Protein AF-A0AAE9KAU3-F1 (afdb_monomer_lite)

Organism: NCBI:txid28182

Structure (mmCIF, N/CA/C/O backbone):
data_AF-A0AAE9KAU3-F1
#
_entry.id   AF-A0AAE9KAU3-F1
#
loop_
_atom_site.group_PDB
_atom_site.id
_atom_site.type_symbol
_atom_site.label_atom_id
_atom_site.label_alt_id
_atom_site.label_comp_id
_atom_site.label_asym_id
_atom_site.label_entity_id
_atom_site.label_seq_id
_atom_site.pdbx_PDB_ins_code
_atom_site.Cartn_x
_atom_site.Cartn_y
_atom_site.Cartn_z
_atom_site.occupancy
_atom_site.B_iso_or_equiv
_atom_site.auth_seq_id
_atom_site.auth_comp_id
_atom_site.auth_asym_id
_atom_site.auth_atom_id
_atom_site.pdbx_PDB_model_num
ATOM 1 N N . MET A 1 1 ? 14.847 -17.642 -42.459 1.00 51.56 1 MET A N 1
ATOM 2 C CA . MET A 1 1 ? 14.076 -17.544 -41.200 1.00 51.56 1 MET A CA 1
ATOM 3 C C . MET A 1 1 ? 13.711 -16.077 -41.004 1.00 51.56 1 MET A C 1
ATOM 5 O O . MET A 1 1 ? 14.603 -15.247 -40.919 1.00 51.56 1 MET A O 1
ATOM 9 N N . ASN A 1 2 ? 12.429 -15.734 -41.145 1.00 70.12 2 ASN A N 1
ATOM 10 C CA . ASN A 1 2 ? 11.974 -14.367 -41.435 1.00 70.12 2 ASN A CA 1
ATOM 11 C C . ASN A 1 2 ? 12.164 -13.398 -40.255 1.00 70.12 2 ASN A C 1
ATOM 13 O O . ASN A 1 2 ? 11.788 -13.727 -39.136 1.00 70.12 2 ASN A O 1
ATOM 17 N N . PHE A 1 3 ? 12.618 -12.167 -40.526 1.00 74.50 3 PHE A N 1
ATOM 18 C CA . PHE A 1 3 ? 12.658 -11.041 -39.571 1.00 74.50 3 PHE A CA 1
ATOM 19 C C . PHE A 1 3 ? 11.336 -10.865 -38.797 1.00 74.50 3 PHE A C 1
ATOM 21 O O . PHE A 1 3 ? 11.335 -10.557 -37.610 1.00 74.50 3 PHE A O 1
ATOM 28 N N . LYS A 1 4 ? 10.205 -11.175 -39.444 1.00 72.62 4 LYS A N 1
ATOM 29 C CA . LYS A 1 4 ? 8.869 -11.194 -38.833 1.00 72.62 4 LYS A CA 1
ATOM 30 C C . LYS A 1 4 ? 8.752 -12.160 -37.644 1.00 72.62 4 LYS A C 1
ATOM 32 O O . LYS A 1 4 ? 8.083 -11.820 -36.680 1.00 72.62 4 LYS A O 1
ATOM 37 N N . ILE A 1 5 ? 9.410 -13.323 -37.684 1.00 75.06 5 ILE A N 1
ATOM 38 C CA . ILE A 1 5 ? 9.424 -14.297 -36.577 1.00 75.06 5 ILE A CA 1
ATOM 39 C C . ILE A 1 5 ? 10.253 -13.754 -35.407 1.00 75.06 5 ILE A C 1
ATOM 41 O O . ILE A 1 5 ? 9.804 -13.832 -34.270 1.00 75.06 5 ILE A O 1
ATOM 45 N N . TYR A 1 6 ? 11.408 -13.132 -35.671 1.00 70.69 6 TYR A N 1
ATOM 46 C CA . TYR A 1 6 ? 12.208 -12.481 -34.624 1.00 70.69 6 TYR A CA 1
ATOM 47 C C . TYR A 1 6 ? 11.468 -11.313 -33.967 1.00 70.69 6 TYR A C 1
ATOM 49 O O . TYR A 1 6 ? 11.497 -11.186 -32.746 1.00 70.69 6 TYR A O 1
ATOM 57 N N . LEU A 1 7 ? 10.755 -10.504 -34.759 1.00 66.12 7 LEU A N 1
ATOM 58 C CA . LEU A 1 7 ? 9.902 -9.428 -34.256 1.00 66.12 7 LEU A CA 1
ATOM 59 C C . LEU A 1 7 ? 8.759 -9.983 -33.391 1.00 66.12 7 LEU A C 1
ATOM 61 O O . LEU A 1 7 ? 8.504 -9.460 -32.312 1.00 66.12 7 LEU A O 1
ATOM 65 N N . LEU A 1 8 ? 8.112 -11.070 -33.826 1.00 61.75 8 LEU A N 1
ATOM 66 C CA . LEU A 1 8 ? 7.049 -11.733 -33.067 1.00 61.75 8 LEU A CA 1
ATOM 67 C C . LEU A 1 8 ? 7.574 -12.277 -31.729 1.00 61.75 8 LEU A C 1
ATOM 69 O O . LEU A 1 8 ? 6.968 -12.037 -30.691 1.00 61.75 8 LEU A O 1
ATOM 73 N N . ILE A 1 9 ? 8.733 -12.942 -31.733 1.00 65.50 9 ILE A N 1
ATOM 74 C CA . ILE A 1 9 ? 9.388 -13.475 -30.529 1.00 65.50 9 ILE A CA 1
ATOM 75 C C . ILE A 1 9 ? 9.771 -12.339 -29.560 1.00 65.50 9 ILE A C 1
ATOM 77 O O . ILE A 1 9 ? 9.504 -12.439 -28.364 1.00 65.50 9 ILE A O 1
ATOM 81 N N . LEU A 1 10 ? 10.317 -11.223 -30.061 1.00 60.69 10 LEU A N 1
ATOM 82 C CA . LEU A 1 10 ? 10.600 -10.016 -29.266 1.00 60.69 10 LEU A CA 1
ATOM 83 C C . LEU A 1 10 ? 9.338 -9.408 -28.635 1.00 60.69 10 LEU A C 1
ATOM 85 O O . LEU A 1 10 ? 9.385 -8.917 -27.506 1.00 60.69 10 LEU A O 1
ATOM 89 N N . LEU A 1 11 ? 8.206 -9.444 -29.343 1.00 57.69 11 LEU A N 1
ATOM 90 C CA . LEU A 1 11 ? 6.919 -8.996 -28.812 1.00 57.69 11 LEU A CA 1
ATOM 91 C C . LEU A 1 11 ? 6.385 -9.959 -27.738 1.00 57.69 11 LEU A C 1
ATOM 93 O O . LEU A 1 11 ? 5.877 -9.494 -26.721 1.00 57.69 11 LEU A O 1
ATOM 97 N N . PHE A 1 12 ? 6.568 -11.274 -27.901 1.00 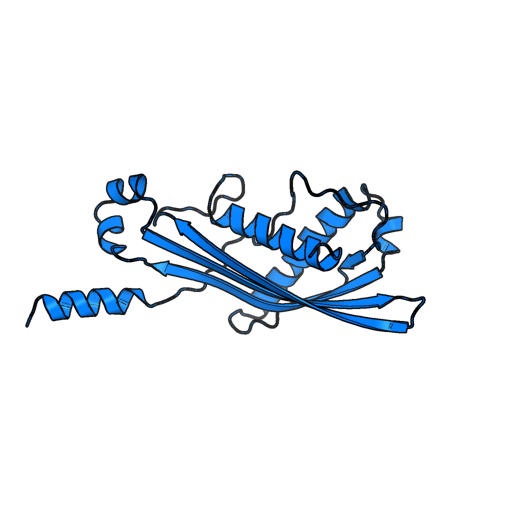56.34 12 PHE A N 1
ATOM 98 C CA . PHE A 1 12 ? 6.144 -12.288 -26.925 1.00 56.34 12 PHE A CA 1
ATOM 99 C C . PHE A 1 12 ? 6.912 -12.219 -25.591 1.00 56.34 12 PHE A C 1
ATOM 101 O O . PHE A 1 12 ? 6.310 -12.393 -24.532 1.00 56.34 12 PHE A O 1
ATOM 108 N N . PHE A 1 13 ? 8.210 -11.896 -25.595 1.00 55.38 13 PHE A N 1
ATOM 109 C CA . PHE A 1 13 ? 8.991 -11.766 -24.353 1.00 55.38 13 PHE A CA 1
ATOM 110 C C . PHE A 1 13 ? 8.667 -10.511 -23.514 1.00 55.38 13 PHE A C 1
ATOM 112 O O . PHE A 1 13 ? 9.129 -10.405 -22.376 1.00 55.38 13 PHE A O 1
ATOM 119 N N . ASN A 1 14 ? 7.850 -9.572 -24.013 1.00 52.75 14 ASN A N 1
ATOM 120 C CA . ASN A 1 14 ? 7.405 -8.406 -23.235 1.00 52.75 14 ASN A CA 1
ATOM 121 C C . ASN A 1 14 ? 6.250 -8.707 -22.258 1.00 52.75 14 ASN A C 1
ATOM 123 O O . ASN A 1 14 ? 5.920 -7.852 -21.440 1.00 52.75 14 ASN A O 1
ATOM 127 N N . PHE A 1 15 ? 5.650 -9.904 -22.295 1.00 53.56 15 PHE A N 1
ATOM 128 C CA . PHE A 1 15 ? 4.470 -10.228 -21.478 1.00 53.56 15 PHE A CA 1
ATOM 129 C C . PHE A 1 15 ? 4.770 -10.714 -20.050 1.00 53.56 15 PHE A C 1
ATOM 131 O O . PHE A 1 15 ? 3.837 -10.917 -19.270 1.00 53.56 15 PHE A O 1
ATOM 138 N N . CYS A 1 16 ? 6.039 -10.860 -19.653 1.00 55.69 16 CYS A N 1
ATOM 139 C CA . CYS A 1 16 ? 6.375 -11.205 -18.270 1.00 55.69 16 CYS A CA 1
ATOM 140 C C . CYS A 1 16 ? 6.153 -10.002 -17.342 1.00 55.69 16 CYS A C 1
ATOM 142 O O . CYS A 1 16 ? 6.984 -9.100 -17.248 1.00 55.69 16 CYS A O 1
ATOM 144 N N . SER A 1 17 ? 5.015 -10.017 -16.651 1.00 59.56 17 SER A N 1
ATOM 145 C CA . SER A 1 17 ? 4.709 -9.121 -15.537 1.00 59.56 17 SER A CA 1
ATOM 146 C C . SER A 1 17 ? 5.560 -9.510 -14.330 1.00 59.56 17 SER A C 1
ATOM 148 O O . SER A 1 17 ? 5.516 -10.663 -13.901 1.00 59.56 17 SER A O 1
ATOM 150 N N . ARG A 1 18 ? 6.339 -8.573 -13.782 1.00 66.25 18 ARG A N 1
ATOM 151 C CA . ARG A 1 18 ? 7.097 -8.806 -12.545 1.00 66.25 18 ARG A CA 1
ATOM 152 C C . ARG A 1 18 ? 6.375 -8.147 -11.377 1.00 66.25 18 ARG A C 1
ATOM 154 O O . ARG A 1 18 ? 6.101 -6.950 -11.432 1.00 66.25 18 ARG A O 1
ATOM 161 N N . TYR A 1 19 ? 6.127 -8.916 -10.320 1.00 66.12 19 TYR A N 1
ATOM 162 C CA . TYR A 1 19 ? 5.702 -8.370 -9.036 1.00 66.12 19 TYR A CA 1
ATOM 163 C C . TYR A 1 19 ? 6.930 -7.851 -8.298 1.00 66.12 19 TYR A C 1
ATOM 165 O O . TYR A 1 19 ? 7.843 -8.621 -7.993 1.00 66.12 19 TYR A O 1
ATOM 173 N N . THR A 1 20 ? 6.989 -6.543 -8.059 1.00 68.56 20 THR A N 1
ATOM 174 C CA . THR A 1 20 ? 8.126 -5.939 -7.351 1.00 68.56 20 THR A CA 1
ATOM 175 C C . THR A 1 20 ? 7.630 -4.944 -6.318 1.00 68.56 20 THR A C 1
ATOM 177 O O . THR A 1 20 ? 7.528 -3.757 -6.599 1.00 68.56 20 THR A O 1
ATOM 180 N N . ILE A 1 21 ? 7.360 -5.391 -5.093 1.00 70.19 21 ILE A N 1
ATOM 181 C CA . ILE A 1 21 ? 7.139 -4.437 -4.005 1.00 70.19 21 ILE A CA 1
ATOM 182 C C . ILE A 1 21 ? 8.465 -3.729 -3.715 1.00 70.19 21 ILE A C 1
ATOM 184 O O . ILE A 1 21 ? 9.446 -4.355 -3.315 1.00 70.19 21 ILE A O 1
ATOM 188 N N . LYS A 1 22 ? 8.492 -2.412 -3.925 1.00 70.06 22 LYS A N 1
ATOM 189 C CA . LYS A 1 22 ? 9.609 -1.540 -3.550 1.00 70.06 22 LYS A CA 1
ATOM 190 C C . LYS A 1 22 ? 9.182 -0.731 -2.326 1.00 70.06 22 LYS A C 1
ATOM 192 O O . LYS A 1 22 ? 8.166 -0.049 -2.377 1.00 70.06 22 LYS A O 1
ATOM 197 N N . GLY A 1 23 ? 9.943 -0.813 -1.236 1.00 68.44 23 GLY A N 1
ATOM 198 C CA . GLY A 1 23 ? 9.685 -0.022 -0.027 1.00 68.44 23 GLY A CA 1
ATOM 199 C C . GLY A 1 23 ? 10.083 1.456 -0.195 1.00 68.44 23 GLY A C 1
ATOM 200 O O . GLY A 1 23 ? 10.939 1.749 -1.033 1.00 68.44 23 GLY A O 1
ATOM 201 N N . PRO A 1 24 ? 9.522 2.399 0.586 1.00 75.25 24 PRO A N 1
ATOM 202 C CA . PRO A 1 24 ? 8.347 2.250 1.448 1.00 75.25 24 PRO A CA 1
ATOM 203 C C . PRO A 1 24 ? 7.087 1.941 0.626 1.00 75.25 24 PRO A C 1
ATOM 205 O O . PRO A 1 24 ? 7.045 2.219 -0.573 1.00 75.25 24 PRO A O 1
ATOM 208 N N . ILE A 1 25 ? 6.085 1.340 1.272 1.00 83.62 25 ILE A N 1
ATOM 209 C CA . ILE A 1 25 ? 4.862 0.830 0.622 1.00 83.62 25 ILE A CA 1
ATOM 210 C C . ILE A 1 25 ? 3.671 1.767 0.843 1.00 83.62 25 ILE A C 1
ATOM 212 O O . ILE A 1 25 ? 2.829 1.937 -0.035 1.00 83.62 25 ILE A O 1
ATOM 216 N N . PHE A 1 26 ? 3.632 2.409 2.005 1.00 88.50 26 PHE A N 1
ATOM 217 C CA . PHE A 1 26 ? 2.615 3.379 2.382 1.00 88.50 26 PHE A CA 1
ATOM 218 C C . PHE A 1 26 ? 3.282 4.701 2.733 1.00 88.50 26 PHE A C 1
ATOM 220 O O . PHE A 1 26 ? 4.488 4.760 2.991 1.00 88.50 26 PHE A O 1
ATOM 227 N N . GLU A 1 27 ? 2.497 5.766 2.693 1.00 87.75 27 GLU A N 1
ATOM 228 C CA . GLU A 1 27 ? 2.943 7.088 3.103 1.00 87.75 27 GLU A CA 1
ATOM 229 C C . GLU A 1 27 ? 2.565 7.320 4.571 1.00 87.75 27 GLU A C 1
ATOM 231 O O . GLU A 1 27 ? 1.478 6.942 4.998 1.00 87.75 27 GLU A O 1
ATOM 236 N N . ASN A 1 28 ? 3.454 7.940 5.349 1.00 80.81 28 ASN A N 1
ATOM 237 C CA . ASN A 1 28 ? 3.178 8.279 6.756 1.00 80.81 28 ASN A CA 1
ATOM 238 C C . ASN A 1 28 ? 2.626 9.707 6.911 1.00 80.81 28 ASN A C 1
ATOM 240 O O . ASN A 1 28 ? 2.113 10.090 7.966 1.00 80.81 28 ASN A O 1
ATOM 244 N N . GLU A 1 29 ? 2.756 10.522 5.864 1.00 79.25 29 GLU A N 1
ATOM 245 C CA . GLU A 1 29 ? 2.383 11.931 5.862 1.00 79.25 29 GLU A CA 1
ATOM 246 C C . GLU A 1 29 ? 1.597 12.258 4.599 1.00 79.25 29 GLU A C 1
ATOM 248 O O . GLU A 1 29 ? 2.124 12.258 3.487 1.00 79.25 29 GLU A O 1
ATOM 253 N N . ILE A 1 30 ? 0.311 12.550 4.768 1.00 75.88 30 ILE A N 1
ATOM 254 C CA . ILE A 1 30 ? -0.536 13.002 3.674 1.00 75.88 30 ILE A CA 1
ATOM 255 C C . ILE A 1 30 ? -0.873 14.457 3.940 1.00 75.88 30 ILE A C 1
ATOM 257 O O . ILE A 1 30 ? -1.746 14.768 4.747 1.00 75.88 30 ILE A O 1
ATOM 261 N N . ILE A 1 31 ? -0.170 15.341 3.234 1.00 63.44 31 ILE A N 1
ATOM 262 C CA . ILE A 1 31 ? -0.510 16.760 3.170 1.00 63.44 31 ILE A CA 1
ATOM 263 C C . ILE A 1 31 ? -1.954 16.828 2.630 1.00 63.44 31 ILE A C 1
ATOM 265 O O . ILE A 1 31 ? -2.247 16.251 1.578 1.00 63.44 31 ILE A O 1
ATOM 269 N N . ASP A 1 32 ? -2.854 17.439 3.405 1.00 61.16 32 ASP A N 1
ATOM 270 C CA . ASP A 1 32 ? -4.287 17.654 3.124 1.00 61.16 32 ASP A CA 1
ATOM 271 C C . ASP A 1 32 ? -5.283 16.521 3.447 1.00 61.16 32 ASP A C 1
ATOM 273 O O . ASP A 1 32 ? -6.363 16.462 2.850 1.00 61.16 32 ASP A O 1
ATOM 277 N N . TYR A 1 33 ? -4.999 15.629 4.402 1.00 66.31 33 TYR A N 1
ATOM 278 C CA . TYR A 1 33 ? -6.052 14.753 4.940 1.00 66.31 33 TYR A CA 1
ATOM 279 C C . TYR A 1 33 ? -6.756 15.399 6.144 1.00 66.31 33 TYR A C 1
ATOM 281 O O . TYR A 1 33 ? -6.220 15.413 7.248 1.00 66.31 33 TYR A O 1
ATOM 289 N N . ASN A 1 34 ? -7.958 15.952 5.939 1.00 67.62 34 ASN A N 1
ATOM 290 C CA . ASN A 1 34 ? -8.756 16.542 7.017 1.00 67.62 34 ASN A CA 1
ATOM 291 C C . ASN A 1 34 ? -9.769 15.524 7.553 1.00 67.62 34 ASN A C 1
ATOM 293 O O . ASN A 1 34 ? -10.733 15.178 6.866 1.00 67.62 34 ASN A O 1
ATOM 297 N N . CYS A 1 35 ? -9.570 15.055 8.782 1.00 71.75 35 CYS A N 1
ATOM 298 C CA . CYS A 1 35 ? -10.542 14.191 9.433 1.00 71.75 35 CYS A CA 1
ATOM 299 C C . CYS A 1 35 ? -11.712 15.035 9.938 1.00 71.75 35 CYS A C 1
ATOM 301 O O . CYS A 1 35 ? -11.562 15.884 10.812 1.00 71.75 35 CYS A O 1
ATOM 303 N N . ASN A 1 36 ? -12.898 14.795 9.388 1.00 65.69 36 ASN A N 1
ATOM 304 C CA . ASN A 1 36 ? -14.092 15.526 9.788 1.00 65.69 36 ASN A CA 1
ATOM 305 C C . ASN A 1 36 ? -14.457 15.182 11.251 1.00 65.69 36 ASN A C 1
ATOM 307 O O . ASN A 1 36 ? -14.683 14.011 11.561 1.00 65.69 36 ASN A O 1
ATOM 311 N N . GLU A 1 37 ? -14.533 16.181 12.143 1.00 57.28 37 GLU A N 1
ATOM 312 C CA . GLU A 1 37 ? -14.650 15.995 13.609 1.00 57.28 37 GLU A CA 1
ATOM 313 C C . GLU A 1 37 ? -15.892 15.186 14.042 1.00 57.28 37 GLU A C 1
ATOM 315 O O . GLU A 1 37 ? -15.909 14.585 15.115 1.00 57.28 37 GLU A O 1
ATOM 320 N N . ASN A 1 38 ? -16.912 15.109 13.182 1.00 54.91 38 ASN A N 1
ATOM 321 C CA . ASN A 1 38 ? -18.170 14.399 13.434 1.00 54.91 38 ASN A CA 1
ATOM 322 C C . ASN A 1 38 ? -18.161 12.910 13.038 1.00 54.91 38 ASN A C 1
ATOM 324 O O . ASN A 1 38 ? -19.201 12.249 13.120 1.00 54.91 38 ASN A O 1
ATOM 328 N N . LYS A 1 39 ? -17.035 12.363 12.567 1.00 62.88 39 LYS A N 1
ATOM 329 C CA . LYS A 1 39 ? -16.962 10.964 12.121 1.00 62.88 39 LYS A CA 1
ATOM 330 C C . LYS A 1 39 ? -16.563 10.006 13.233 1.00 62.88 39 LYS A C 1
ATOM 332 O O . LYS A 1 39 ? -15.901 10.362 14.203 1.00 62.88 39 LYS A O 1
ATOM 337 N N . LYS A 1 40 ? -17.014 8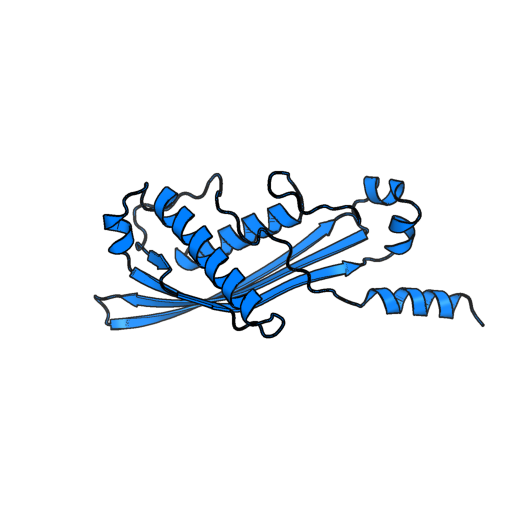.757 13.079 1.00 63.91 40 LYS A N 1
ATOM 338 C CA . LYS A 1 40 ? -16.700 7.655 13.992 1.00 63.91 40 LYS A CA 1
ATOM 339 C C . LYS A 1 40 ? -15.180 7.556 14.160 1.00 63.91 40 LYS A C 1
ATOM 341 O O . LYS A 1 40 ? -14.436 7.491 13.188 1.00 63.91 40 LYS A O 1
ATOM 346 N N . ARG A 1 41 ? -14.754 7.558 15.418 1.00 78.56 41 ARG A N 1
ATOM 347 C CA . ARG A 1 41 ? -13.362 7.445 15.848 1.00 78.56 41 ARG A CA 1
ATOM 348 C C . ARG A 1 41 ? -12.949 5.977 15.755 1.00 78.56 41 ARG A C 1
ATOM 350 O O . ARG A 1 41 ? -13.493 5.159 16.491 1.00 78.56 41 ARG A O 1
ATOM 357 N N . PHE A 1 42 ? -12.056 5.642 14.826 1.00 86.31 42 PHE A N 1
ATOM 358 C CA . PHE A 1 42 ? -11.538 4.286 14.603 1.00 86.31 42 PHE A CA 1
ATOM 359 C C . PHE A 1 42 ? -10.051 4.179 14.963 1.00 86.31 42 PHE A C 1
ATOM 361 O O . PHE A 1 42 ? -9.338 5.185 14.929 1.00 86.31 42 PHE A O 1
ATOM 368 N N . TYR A 1 43 ? -9.583 2.965 15.255 1.00 88.56 43 TYR A N 1
ATOM 369 C CA . TYR A 1 43 ? -8.159 2.621 15.289 1.00 88.56 43 TYR A CA 1
ATOM 370 C C . TYR A 1 43 ? -7.930 1.228 14.697 1.00 88.56 43 TYR A C 1
ATOM 372 O O . TYR A 1 43 ? -8.778 0.346 14.848 1.00 88.56 43 TYR A O 1
ATOM 380 N N . ILE A 1 44 ? -6.789 0.999 14.038 1.00 91.50 44 ILE A N 1
ATOM 381 C CA . ILE A 1 44 ? -6.487 -0.319 13.467 1.00 91.50 44 ILE A CA 1
ATOM 382 C C . ILE A 1 44 ? -5.877 -1.213 14.534 1.00 91.50 44 ILE A C 1
ATOM 384 O O . ILE A 1 44 ? -4.746 -0.990 14.981 1.00 91.50 44 ILE A O 1
ATOM 388 N N . ASN A 1 45 ? -6.621 -2.253 14.901 1.00 93.25 45 ASN A N 1
ATOM 389 C CA . ASN A 1 45 ? -6.169 -3.280 15.827 1.00 93.25 45 ASN A CA 1
ATOM 390 C C . ASN A 1 45 ? -5.363 -4.365 15.101 1.00 93.25 45 ASN A C 1
ATOM 392 O O . ASN A 1 45 ? -4.268 -4.727 15.530 1.00 93.25 45 ASN A O 1
ATOM 396 N N . GLU A 1 46 ? -5.876 -4.841 13.968 1.00 94.62 46 GLU A N 1
ATOM 397 C CA . GLU A 1 46 ? -5.345 -6.001 13.247 1.00 94.62 46 GLU A CA 1
ATOM 398 C C . GLU A 1 46 ? -5.289 -5.748 11.741 1.00 94.62 46 GLU A C 1
ATOM 400 O O . GLU A 1 46 ? -6.191 -5.129 11.171 1.00 94.62 46 GLU A O 1
ATOM 405 N N . VAL A 1 47 ? -4.231 -6.255 11.103 1.00 96.38 47 VAL A N 1
ATOM 406 C CA . VAL A 1 47 ? -4.062 -6.254 9.648 1.00 96.38 47 VAL A CA 1
ATOM 407 C C . VAL A 1 47 ? -3.604 -7.636 9.202 1.00 96.38 47 VAL A C 1
ATOM 409 O O . VAL A 1 47 ? -2.575 -8.127 9.665 1.00 96.38 47 VAL A O 1
ATOM 412 N N . TYR A 1 48 ? -4.333 -8.236 8.267 1.00 95.25 48 TYR A N 1
ATOM 413 C CA . TYR A 1 48 ? -3.993 -9.517 7.655 1.00 95.25 48 TYR A CA 1
ATOM 414 C C . TYR A 1 48 ? -3.807 -9.349 6.150 1.00 95.25 48 TYR A C 1
ATOM 416 O O . TYR A 1 48 ? -4.683 -8.802 5.484 1.00 95.25 48 TYR A O 1
ATOM 424 N N . ILE A 1 49 ? -2.697 -9.845 5.601 1.00 93.94 49 ILE A N 1
ATOM 425 C CA . ILE A 1 49 ? -2.476 -9.926 4.151 1.00 93.94 49 ILE A CA 1
ATOM 426 C C . ILE A 1 49 ? -2.691 -11.378 3.709 1.00 93.94 49 ILE A C 1
ATOM 428 O O . ILE A 1 49 ? -1.912 -12.258 4.067 1.00 93.94 49 ILE A O 1
ATOM 432 N N . ASN A 1 50 ? -3.724 -11.635 2.908 1.00 92.50 50 ASN A N 1
ATOM 433 C CA . ASN A 1 50 ? -4.020 -12.968 2.367 1.00 92.50 50 ASN A CA 1
ATOM 434 C C . ASN A 1 50 ? -3.326 -13.240 1.021 1.00 92.50 50 ASN A C 1
ATOM 436 O O . ASN A 1 50 ? -3.364 -14.369 0.538 1.00 92.50 50 ASN A O 1
ATOM 440 N N . GLU A 1 51 ? -2.678 -12.229 0.434 1.00 86.56 51 GLU A N 1
ATOM 441 C CA . GLU A 1 51 ? -1.998 -12.313 -0.862 1.00 86.56 51 GLU A CA 1
ATOM 442 C C . GLU A 1 51 ? -0.894 -13.383 -0.861 1.00 86.56 51 GLU A C 1
ATOM 444 O O . GLU A 1 51 ? 0.174 -13.201 -0.272 1.00 86.56 51 GLU A O 1
ATOM 449 N N . MET A 1 52 ? -1.149 -14.509 -1.530 1.00 85.62 52 MET A N 1
ATOM 450 C CA . MET A 1 52 ? -0.247 -15.665 -1.540 1.00 85.62 52 MET A CA 1
ATOM 451 C C . MET A 1 52 ? 0.989 -15.457 -2.421 1.00 85.62 52 MET A C 1
ATOM 453 O O . MET A 1 52 ? 1.933 -16.240 -2.328 1.00 85.62 52 MET A O 1
ATOM 457 N N . ALA A 1 53 ? 1.020 -14.407 -3.250 1.00 84.94 53 ALA A N 1
ATOM 458 C CA . ALA A 1 53 ? 2.206 -14.056 -4.031 1.00 84.94 53 ALA A CA 1
ATOM 459 C C . ALA A 1 53 ? 3.422 -13.679 -3.158 1.00 84.94 53 ALA A C 1
ATOM 461 O O . ALA A 1 53 ? 4.555 -13.682 -3.647 1.00 84.94 53 ALA A O 1
ATOM 462 N N . TYR A 1 54 ? 3.211 -13.360 -1.876 1.00 85.94 54 TYR A N 1
ATOM 463 C CA . TYR A 1 54 ? 4.262 -12.946 -0.948 1.00 85.94 54 TYR A CA 1
ATOM 464 C C . TYR A 1 54 ? 4.583 -14.019 0.094 1.00 85.94 54 TYR A C 1
ATOM 466 O O . TYR A 1 54 ? 3.706 -14.733 0.581 1.00 85.94 54 TYR A O 1
ATOM 474 N N . SER A 1 55 ? 5.859 -14.093 0.489 1.00 89.88 55 SER A N 1
ATOM 475 C CA . SER A 1 55 ? 6.274 -14.906 1.635 1.00 89.88 55 SER A CA 1
ATOM 476 C C . SER A 1 55 ? 5.586 -14.430 2.915 1.00 89.88 55 SER A C 1
ATOM 478 O O . SER A 1 55 ? 5.189 -13.273 3.031 1.00 89.88 55 SER A O 1
ATOM 480 N N . GLU A 1 56 ? 5.471 -15.309 3.906 1.00 92.38 56 GLU A N 1
ATOM 481 C CA . GLU A 1 56 ? 4.917 -14.974 5.225 1.00 92.38 56 GLU A CA 1
ATOM 482 C C . GLU A 1 56 ? 5.603 -13.760 5.862 1.00 92.38 56 GLU A C 1
ATOM 484 O O . GLU A 1 56 ? 4.930 -12.789 6.186 1.00 92.38 56 GLU A O 1
ATOM 489 N N . SER A 1 57 ? 6.937 -13.736 5.881 1.00 91.56 57 SER A N 1
ATOM 490 C CA . SER A 1 57 ? 7.714 -12.598 6.389 1.00 91.56 57 SER A CA 1
ATOM 491 C C . SER A 1 57 ? 7.418 -11.275 5.673 1.00 91.56 57 SER A C 1
ATOM 493 O O . SER A 1 57 ? 7.393 -10.213 6.293 1.00 91.56 57 SER A O 1
ATOM 495 N N . LEU A 1 58 ? 7.185 -11.314 4.357 1.00 89.62 58 LEU A N 1
ATOM 496 C CA . LEU A 1 58 ? 6.848 -10.120 3.590 1.00 89.62 58 LEU A CA 1
ATOM 497 C C . LEU A 1 58 ? 5.405 -9.683 3.865 1.00 89.62 58 LEU A C 1
ATOM 499 O O . LEU A 1 58 ? 5.144 -8.486 3.952 1.00 89.62 58 LEU A O 1
ATOM 503 N N . ARG A 1 59 ? 4.479 -10.630 4.050 1.00 91.94 59 ARG A N 1
ATOM 504 C CA . ARG A 1 59 ? 3.098 -10.344 4.458 1.00 91.94 59 ARG A CA 1
ATOM 505 C C . ARG A 1 59 ? 3.038 -9.688 5.834 1.00 91.94 59 ARG A C 1
ATOM 507 O O . ARG A 1 59 ? 2.361 -8.675 5.967 1.00 91.94 59 ARG A O 1
ATOM 514 N N . GLU A 1 60 ? 3.785 -10.201 6.809 1.00 93.06 60 GLU A N 1
ATOM 515 C CA . GLU A 1 60 ? 3.917 -9.598 8.143 1.00 93.06 60 GLU A CA 1
ATOM 516 C C . GLU A 1 60 ? 4.478 -8.177 8.059 1.00 93.06 60 GLU A C 1
ATOM 518 O O . GLU A 1 60 ? 3.889 -7.243 8.599 1.00 93.06 60 GLU A O 1
ATOM 523 N N . TYR A 1 61 ? 5.555 -7.985 7.289 1.00 92.19 61 TYR A N 1
ATOM 524 C CA . TYR A 1 61 ? 6.129 -6.660 7.067 1.00 92.19 61 TYR A CA 1
ATOM 525 C C . TYR A 1 61 ? 5.116 -5.674 6.462 1.00 92.19 61 TYR A C 1
ATOM 527 O O . TYR A 1 61 ? 5.012 -4.536 6.920 1.00 92.19 61 TYR A O 1
ATOM 535 N N . ILE A 1 62 ? 4.350 -6.091 5.446 1.00 92.00 62 ILE A N 1
ATOM 536 C CA . ILE A 1 62 ? 3.318 -5.248 4.823 1.00 92.00 62 ILE A CA 1
ATOM 537 C C . ILE A 1 62 ? 2.197 -4.939 5.824 1.00 92.00 62 ILE A C 1
ATOM 539 O O . ILE A 1 62 ? 1.778 -3.783 5.909 1.00 92.00 62 ILE A O 1
ATOM 543 N N . SER A 1 63 ? 1.734 -5.939 6.583 1.00 94.38 63 SER A N 1
ATOM 544 C CA . SER A 1 63 ? 0.731 -5.771 7.642 1.00 94.38 63 SER A CA 1
ATOM 545 C C . SER A 1 63 ? 1.162 -4.718 8.660 1.00 94.38 63 SER A C 1
ATOM 547 O O . SER A 1 63 ? 0.404 -3.787 8.943 1.00 94.38 63 SER A O 1
ATOM 549 N N . ASP A 1 64 ? 2.389 -4.828 9.171 1.00 94.00 64 ASP A N 1
ATOM 550 C CA . ASP A 1 64 ? 2.930 -3.912 10.174 1.00 94.00 64 ASP A CA 1
ATOM 551 C C . ASP A 1 64 ? 3.141 -2.505 9.618 1.00 94.00 64 ASP A C 1
ATOM 553 O O . ASP A 1 64 ? 2.821 -1.522 10.294 1.00 94.00 64 ASP A O 1
ATOM 557 N N . GLN A 1 65 ? 3.629 -2.386 8.378 1.00 92.44 65 GLN A N 1
ATOM 558 C CA . GLN A 1 65 ? 3.746 -1.096 7.698 1.00 92.44 65 GLN A CA 1
ATOM 559 C C . GLN A 1 65 ? 2.371 -0.440 7.531 1.00 92.44 65 GLN A C 1
ATOM 561 O O . GLN A 1 65 ? 2.216 0.716 7.912 1.00 92.44 65 GLN A O 1
ATOM 566 N N . LEU A 1 66 ? 1.357 -1.165 7.042 1.00 94.00 66 LEU A N 1
ATOM 567 C CA . LEU A 1 66 ? 0.004 -0.625 6.876 1.00 94.00 66 LEU A CA 1
ATOM 568 C C . LEU A 1 66 ? -0.582 -0.181 8.218 1.00 94.00 66 LEU A C 1
ATOM 570 O O . LEU A 1 66 ? -1.054 0.950 8.343 1.00 94.00 66 LEU A O 1
ATOM 574 N N . LYS A 1 67 ? -0.511 -1.050 9.234 1.00 94.25 67 LYS A N 1
ATOM 575 C CA . LYS A 1 67 ? -1.007 -0.753 10.581 1.00 94.25 67 LYS A CA 1
ATOM 576 C C . LYS A 1 67 ? -0.343 0.501 11.139 1.00 94.25 67 LYS A C 1
ATOM 578 O O . LYS A 1 67 ? -1.037 1.402 11.601 1.00 94.25 67 LYS A O 1
ATOM 583 N N . THR A 1 68 ? 0.984 0.573 11.072 1.00 92.88 68 THR A N 1
ATOM 584 C CA . THR A 1 68 ? 1.767 1.682 11.630 1.00 92.88 68 THR A CA 1
ATOM 585 C C . THR A 1 68 ? 1.505 2.985 10.883 1.00 92.88 68 THR A C 1
ATOM 587 O O . THR A 1 68 ? 1.180 3.990 11.513 1.00 92.88 68 THR A O 1
ATOM 590 N N . SER A 1 69 ? 1.593 2.979 9.550 1.00 91.62 69 SER A N 1
ATOM 591 C CA . SER A 1 69 ? 1.409 4.175 8.721 1.00 91.62 69 SER A CA 1
ATOM 592 C C . SER A 1 69 ? 0.032 4.797 8.915 1.00 91.62 69 SER A C 1
ATOM 594 O O . SER A 1 69 ? -0.078 5.993 9.185 1.00 91.62 69 SER A O 1
ATOM 596 N N . ILE A 1 70 ? -1.024 3.986 8.839 1.00 92.12 70 ILE A N 1
ATOM 597 C CA . ILE A 1 70 ? -2.389 4.494 8.950 1.00 92.12 70 ILE A CA 1
ATOM 598 C C . ILE A 1 70 ? -2.703 4.935 10.381 1.00 92.12 70 ILE A C 1
ATOM 600 O O . ILE A 1 70 ? -3.273 6.007 10.565 1.00 92.12 70 ILE A O 1
ATOM 604 N N . ASN A 1 71 ? -2.291 4.175 11.401 1.00 91.44 71 ASN A N 1
ATOM 605 C CA . ASN A 1 71 ? -2.508 4.573 12.793 1.00 91.44 71 ASN A CA 1
ATOM 606 C C . ASN A 1 71 ? -1.789 5.879 13.144 1.00 91.44 71 ASN A C 1
ATOM 608 O O . ASN A 1 71 ? -2.361 6.705 13.853 1.00 91.44 71 ASN A O 1
ATOM 612 N N . ASN A 1 72 ? -0.581 6.102 12.618 1.00 90.50 72 ASN A N 1
ATOM 613 C CA . ASN A 1 72 ? 0.135 7.365 12.796 1.00 90.50 72 ASN A CA 1
ATOM 614 C C . ASN A 1 72 ? -0.639 8.545 12.196 1.00 90.50 72 ASN A C 1
ATOM 616 O O . ASN A 1 72 ? -0.761 9.583 12.845 1.00 90.50 72 ASN A O 1
ATOM 620 N N . ILE A 1 73 ? -1.199 8.378 10.992 1.00 89.19 73 ILE A N 1
ATOM 621 C CA . ILE A 1 73 ? -2.034 9.403 10.347 1.00 89.19 73 ILE A CA 1
ATOM 622 C C . ILE A 1 73 ? -3.307 9.646 11.160 1.00 89.19 73 ILE A C 1
ATOM 624 O O . ILE A 1 73 ? -3.620 10.791 11.470 1.00 89.19 73 ILE A O 1
ATOM 628 N N . LEU A 1 74 ? -4.018 8.588 11.566 1.00 87.88 74 LEU A N 1
ATOM 629 C CA . LEU A 1 74 ? -5.222 8.723 12.385 1.00 87.88 74 LEU A CA 1
ATOM 630 C C . LEU A 1 74 ? -4.908 9.466 13.691 1.00 87.88 74 LEU A C 1
ATOM 632 O O . LEU A 1 74 ? -5.553 10.467 13.991 1.00 87.88 74 LEU A O 1
ATOM 636 N N . LEU A 1 75 ? -3.900 9.029 14.451 1.00 87.75 75 LEU A N 1
ATOM 637 C CA . LEU A 1 75 ? -3.529 9.642 15.728 1.00 87.75 75 LEU A CA 1
ATOM 638 C C . LEU A 1 75 ? -3.137 11.118 15.570 1.00 87.75 75 LEU A C 1
ATOM 640 O O . LEU A 1 75 ? -3.621 11.960 16.330 1.00 87.75 75 LEU A O 1
ATOM 644 N N . ARG A 1 76 ? -2.285 11.436 14.589 1.00 87.06 76 ARG A N 1
ATOM 645 C CA . ARG A 1 76 ? -1.801 12.801 14.361 1.00 87.06 76 ARG A CA 1
ATOM 646 C C . ARG A 1 76 ? -2.906 13.714 13.846 1.00 87.06 76 ARG A C 1
ATOM 648 O O . ARG A 1 76 ? -3.133 14.773 14.424 1.00 87.06 76 ARG A O 1
ATOM 655 N N . ASP A 1 77 ? -3.591 13.293 12.788 1.00 83.44 77 ASP A N 1
ATOM 656 C CA . ASP A 1 77 ? -4.443 14.174 11.990 1.00 83.44 77 ASP A CA 1
ATOM 657 C C . ASP A 1 77 ? -5.913 14.102 12.436 1.00 83.44 77 ASP A C 1
ATOM 659 O O . ASP A 1 77 ? -6.586 15.130 12.490 1.00 83.44 77 ASP A O 1
ATOM 663 N N . CYS A 1 78 ? -6.410 12.927 12.849 1.00 80.62 78 CYS A N 1
ATOM 664 C CA . CYS A 1 78 ? -7.793 12.780 13.321 1.00 80.62 78 CYS A CA 1
ATOM 665 C C . CYS A 1 78 ? -7.961 13.020 14.822 1.00 80.62 78 CYS A C 1
ATOM 667 O O . CYS A 1 78 ? -8.955 13.612 15.237 1.00 80.62 78 CYS A O 1
ATOM 669 N N . TYR A 1 79 ? -7.007 12.567 15.638 1.00 81.69 79 TYR A N 1
ATOM 670 C CA . TYR A 1 79 ? -7.077 12.705 17.097 1.00 81.69 79 TYR A CA 1
ATOM 671 C C . TYR A 1 79 ? -6.199 13.837 17.635 1.00 81.69 79 TYR A C 1
ATOM 673 O O . TYR A 1 79 ? -6.129 14.018 18.849 1.00 81.69 79 TYR A O 1
ATOM 681 N N . LYS A 1 80 ? -5.525 14.608 16.767 1.00 83.44 80 LYS A N 1
ATOM 682 C CA . LYS A 1 80 ? -4.655 15.736 17.155 1.00 83.44 80 LYS A CA 1
ATOM 683 C C . LYS A 1 80 ? -3.641 15.337 18.246 1.00 83.44 80 LYS A C 1
ATOM 685 O O . LYS A 1 80 ? -3.396 16.091 19.183 1.00 83.44 80 LYS A O 1
ATOM 690 N N . ASN A 1 81 ? -3.074 14.130 18.134 1.00 82.50 81 ASN A N 1
ATOM 691 C CA . ASN A 1 81 ? -2.168 13.483 19.096 1.00 82.50 81 ASN A CA 1
ATOM 692 C C . ASN A 1 81 ? -2.771 13.147 20.479 1.00 82.50 81 ASN A C 1
ATOM 694 O O . ASN A 1 81 ? -2.035 12.910 21.438 1.00 82.50 81 ASN A O 1
ATOM 698 N N . ASN A 1 82 ? -4.098 13.077 20.608 1.00 83.38 82 ASN A N 1
ATOM 699 C CA . ASN A 1 82 ? -4.763 12.634 21.832 1.00 83.38 82 ASN A CA 1
ATOM 700 C C . ASN A 1 82 ? -4.835 11.096 21.911 1.00 83.38 82 ASN A C 1
ATOM 702 O O . ASN A 1 82 ? -5.826 10.473 21.525 1.00 83.38 82 ASN A O 1
ATOM 706 N N . SER A 1 83 ? -3.784 10.474 22.453 1.00 82.19 83 SER A N 1
ATOM 707 C CA . SER A 1 83 ? -3.669 9.010 22.568 1.00 82.19 83 SER A CA 1
ATOM 708 C C . SER A 1 83 ? -4.778 8.351 23.397 1.00 82.19 83 SER A C 1
ATOM 710 O O . SER A 1 83 ? -5.166 7.223 23.106 1.00 82.19 83 SER A O 1
ATOM 712 N N . SER A 1 84 ? -5.304 9.043 24.413 1.00 79.75 84 SER A N 1
ATOM 713 C CA . SER A 1 84 ? -6.413 8.546 25.245 1.00 79.75 84 SER A CA 1
ATOM 714 C C . SER A 1 84 ? -7.684 8.380 24.414 1.00 79.75 84 SER A C 1
ATOM 716 O O . SER A 1 84 ? -8.345 7.343 24.436 1.00 79.75 84 SER A O 1
ATOM 718 N N . GLU A 1 85 ? -8.009 9.399 23.628 1.00 77.88 85 GLU A N 1
ATOM 719 C CA . GLU A 1 85 ? -9.180 9.383 22.763 1.00 77.88 85 GLU A CA 1
ATOM 720 C C . GLU A 1 85 ? -9.050 8.346 21.641 1.00 77.88 85 GLU A C 1
ATOM 722 O O . GLU A 1 85 ? -10.015 7.650 21.327 1.00 77.88 85 GLU A O 1
ATOM 727 N N . TYR A 1 86 ? -7.839 8.200 21.103 1.00 79.69 86 TYR A N 1
ATOM 728 C CA . TYR A 1 86 ? -7.495 7.200 20.098 1.00 79.69 86 TYR A CA 1
ATOM 729 C C . TYR A 1 86 ? -7.696 5.761 20.597 1.00 79.69 86 TYR A C 1
ATOM 731 O O . TYR A 1 86 ? -8.339 4.957 19.923 1.00 79.69 86 TYR A O 1
ATOM 739 N N . GLN A 1 87 ? -7.211 5.439 21.801 1.00 77.50 87 GLN A N 1
ATOM 740 C CA . GLN A 1 87 ? -7.374 4.106 22.403 1.00 77.50 87 GLN A CA 1
ATOM 741 C C . GLN A 1 87 ? -8.836 3.762 22.718 1.00 77.50 87 GLN A C 1
ATOM 743 O O . GLN A 1 87 ? -9.206 2.590 22.729 1.00 77.50 87 GLN A O 1
ATOM 748 N N . ASN A 1 88 ? -9.674 4.778 22.933 1.00 82.00 88 ASN A N 1
ATOM 749 C CA . ASN A 1 88 ? -11.115 4.624 23.131 1.00 82.00 88 ASN A CA 1
ATOM 750 C C . ASN A 1 88 ? -11.911 4.554 21.811 1.00 82.00 88 ASN A C 1
ATOM 752 O O . ASN A 1 88 ? -13.142 4.471 21.839 1.00 82.00 88 ASN A O 1
ATOM 756 N N . GLY A 1 89 ? -11.236 4.609 20.658 1.00 84.06 89 GLY A N 1
ATOM 757 C CA . GLY A 1 89 ? -11.850 4.443 19.345 1.00 84.06 89 GLY A CA 1
ATOM 758 C C . GLY A 1 89 ? -12.412 3.035 19.115 1.00 84.06 89 GLY A C 1
ATOM 759 O O . GLY A 1 89 ? -12.163 2.092 19.862 1.00 84.06 89 GLY A O 1
ATOM 760 N N . ILE A 1 90 ? -13.181 2.878 18.041 1.00 88.00 90 ILE A N 1
ATOM 761 C CA . ILE A 1 90 ? -13.701 1.584 17.601 1.00 88.00 90 ILE A CA 1
ATOM 762 C C . ILE A 1 90 ? -12.548 0.792 16.961 1.00 88.00 90 ILE A C 1
ATOM 764 O O . ILE A 1 90 ? -11.990 1.263 15.963 1.00 88.00 90 ILE A O 1
ATOM 768 N N . PRO A 1 91 ? -12.202 -0.401 17.480 1.00 91.25 91 PRO A N 1
ATOM 769 C CA . PRO A 1 91 ? -11.210 -1.256 16.844 1.00 91.25 91 PRO A CA 1
ATOM 770 C C . PRO A 1 91 ? -11.716 -1.718 15.483 1.00 91.25 91 PRO A C 1
ATOM 772 O O . PRO A 1 91 ? -12.838 -2.222 15.369 1.00 91.25 91 PRO A O 1
ATOM 775 N N . ILE A 1 92 ? -10.866 -1.590 14.470 1.00 92.81 92 ILE A N 1
ATOM 776 C CA . ILE A 1 92 ? -11.088 -2.191 13.159 1.00 92.81 92 ILE A CA 1
ATOM 777 C C . ILE A 1 92 ? -10.041 -3.264 12.870 1.00 92.81 92 ILE A C 1
ATOM 779 O O . ILE A 1 92 ? -8.872 -3.150 13.257 1.00 92.81 92 ILE A O 1
ATOM 783 N N . LYS A 1 93 ? -10.476 -4.294 12.152 1.00 95.44 93 LYS A N 1
ATOM 784 C CA . LYS A 1 93 ? -9.632 -5.310 11.533 1.00 95.44 93 LYS A CA 1
ATOM 785 C C . LYS A 1 93 ? -9.649 -5.091 10.026 1.00 95.44 93 LYS A C 1
ATOM 787 O O . LYS A 1 93 ? -10.716 -4.931 9.435 1.00 95.44 93 LYS A O 1
ATOM 792 N N . ILE A 1 94 ? -8.471 -5.070 9.414 1.00 96.06 94 ILE A N 1
ATOM 793 C CA . ILE A 1 94 ? -8.303 -4.936 7.967 1.00 96.06 94 ILE A CA 1
ATOM 794 C C . ILE A 1 94 ? -7.782 -6.258 7.417 1.00 96.06 94 ILE A C 1
ATOM 796 O O . ILE A 1 94 ? -6.747 -6.756 7.849 1.00 96.06 94 ILE A O 1
ATOM 800 N N . THR A 1 95 ? -8.469 -6.803 6.426 1.00 96.75 95 THR A N 1
ATOM 801 C CA . THR A 1 95 ? -8.028 -7.976 5.673 1.00 96.75 95 THR A CA 1
ATOM 802 C C . THR A 1 95 ? -7.763 -7.550 4.236 1.00 96.75 95 THR A C 1
ATOM 804 O O . THR A 1 95 ? -8.666 -7.077 3.556 1.00 96.75 95 THR A O 1
ATOM 807 N N . VAL A 1 96 ? -6.535 -7.702 3.754 1.00 94.69 96 VAL A N 1
ATOM 808 C CA . VAL A 1 96 ? -6.143 -7.385 2.378 1.00 94.69 96 VAL A CA 1
ATOM 809 C C . VAL A 1 96 ? -6.103 -8.681 1.580 1.00 94.69 96 VAL A C 1
ATOM 811 O O . VAL A 1 96 ? -5.211 -9.510 1.762 1.00 94.69 96 VAL A O 1
ATOM 814 N N . ASN A 1 97 ? -7.089 -8.863 0.707 1.00 93.19 97 ASN A N 1
ATOM 815 C CA . ASN A 1 97 ? -7.235 -10.069 -0.109 1.00 93.19 97 ASN A CA 1
ATOM 816 C C . ASN A 1 97 ? -6.407 -10.014 -1.390 1.00 93.19 97 ASN A C 1
ATOM 818 O O . ASN A 1 97 ? -6.003 -11.056 -1.897 1.00 93.19 97 ASN A O 1
ATOM 822 N N . LYS A 1 98 ? -6.137 -8.804 -1.879 1.00 92.00 98 LYS A N 1
ATOM 823 C CA . LYS A 1 98 ? -5.313 -8.555 -3.055 1.00 92.00 98 LYS A CA 1
ATOM 824 C C . LYS A 1 98 ? -4.378 -7.396 -2.778 1.00 92.00 98 LYS A C 1
ATOM 826 O O . LYS A 1 98 ? -4.832 -6.352 -2.309 1.00 92.00 98 LYS A O 1
ATOM 831 N N . PHE A 1 99 ? -3.094 -7.566 -3.071 1.00 90.75 99 PHE A N 1
ATOM 832 C CA . PHE A 1 99 ? -2.103 -6.504 -2.903 1.00 90.75 99 PHE A CA 1
ATOM 833 C C . PHE A 1 99 ? -1.040 -6.590 -3.992 1.00 90.75 99 PHE A C 1
ATOM 835 O O . PHE A 1 99 ? 0.082 -7.023 -3.761 1.00 90.75 99 PHE A O 1
ATOM 842 N N . GLU A 1 100 ? -1.388 -6.210 -5.212 1.00 88.94 100 GLU A N 1
ATOM 843 C CA . GLU A 1 100 ? -0.547 -6.446 -6.381 1.00 88.94 100 GLU A CA 1
ATOM 844 C C . GLU A 1 100 ? 0.093 -5.154 -6.874 1.00 88.94 100 GLU A C 1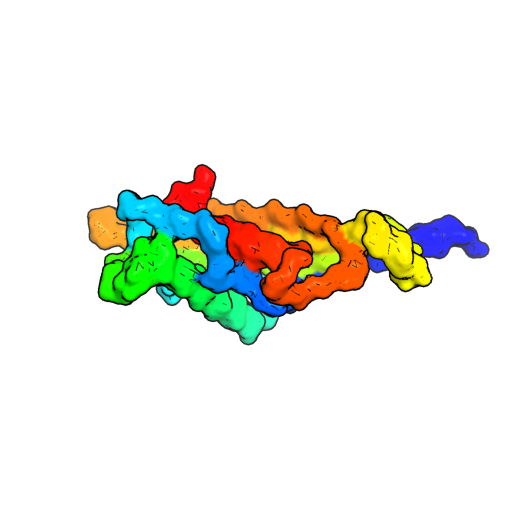
ATOM 846 O O . GLU A 1 100 ? -0.599 -4.209 -7.254 1.00 88.94 100 GLU A O 1
ATOM 851 N N . PHE A 1 101 ? 1.422 -5.151 -6.958 1.00 88.12 101 PHE A N 1
ATOM 852 C CA . PHE A 1 101 ? 2.154 -4.174 -7.751 1.00 88.12 101 PHE A CA 1
ATOM 853 C C . PHE A 1 101 ? 2.852 -4.862 -8.912 1.00 88.12 101 PHE A C 1
ATOM 855 O O . PHE A 1 101 ? 3.727 -5.706 -8.707 1.00 88.12 101 PHE A O 1
ATOM 862 N N . ILE A 1 102 ? 2.477 -4.485 -10.128 1.00 88.06 102 ILE A N 1
ATOM 863 C CA . ILE A 1 102 ? 2.951 -5.115 -11.353 1.00 88.06 102 ILE A CA 1
ATOM 864 C C . ILE A 1 102 ? 3.690 -4.088 -12.203 1.00 88.06 102 ILE A C 1
ATOM 866 O O . ILE A 1 102 ? 3.166 -3.014 -12.496 1.00 88.06 102 ILE A O 1
ATOM 870 N N . GLU A 1 103 ? 4.879 -4.468 -12.664 1.00 87.50 103 GLU A N 1
ATOM 871 C CA . GLU A 1 103 ? 5.645 -3.735 -13.669 1.00 87.50 103 GLU A CA 1
ATOM 872 C C . GLU A 1 103 ? 5.559 -4.466 -15.018 1.00 87.50 103 GLU A C 1
ATOM 874 O O . GLU A 1 103 ? 5.832 -5.670 -15.105 1.00 87.50 103 GLU A O 1
ATOM 879 N N . ARG A 1 104 ? 5.186 -3.745 -16.080 1.00 88.38 104 ARG A N 1
ATOM 880 C CA . ARG A 1 104 ? 5.080 -4.264 -17.449 1.00 88.38 104 ARG A CA 1
ATOM 881 C C . ARG A 1 104 ? 5.889 -3.416 -18.413 1.00 88.38 104 ARG A C 1
ATOM 883 O O . ARG A 1 104 ? 5.740 -2.199 -18.474 1.00 88.38 104 ARG A O 1
ATOM 890 N N . LYS A 1 105 ? 6.698 -4.086 -19.228 1.00 88.50 105 LYS A N 1
ATOM 891 C CA . LYS A 1 105 ? 7.395 -3.462 -20.353 1.00 88.50 105 LYS A CA 1
ATOM 892 C C . LYS A 1 105 ? 6.378 -3.106 -21.432 1.00 88.50 105 LYS A C 1
ATOM 894 O O . LYS A 1 105 ? 5.566 -3.946 -21.817 1.00 88.50 105 LYS A O 1
ATOM 899 N N . ARG A 1 106 ? 6.410 -1.870 -21.922 1.00 84.50 106 ARG A N 1
ATOM 900 C CA . ARG A 1 106 ? 5.505 -1.409 -22.981 1.00 84.50 106 ARG A CA 1
ATOM 901 C C . ARG A 1 106 ? 6.095 -1.637 -24.368 1.00 84.50 106 ARG A C 1
ATOM 903 O O . ARG A 1 106 ? 7.248 -2.042 -24.536 1.00 84.50 106 ARG A O 1
ATOM 910 N N . TYR A 1 107 ? 5.272 -1.372 -25.383 1.00 73.50 107 TYR A N 1
ATOM 911 C CA . TYR A 1 107 ? 5.699 -1.381 -26.777 1.00 73.50 107 TYR A CA 1
ATOM 912 C C . TYR A 1 107 ? 6.946 -0.497 -26.940 1.00 73.50 107 TYR A C 1
ATOM 914 O O . TYR A 1 107 ? 6.964 0.636 -26.471 1.00 73.50 107 TYR A O 1
ATOM 922 N N . LEU A 1 1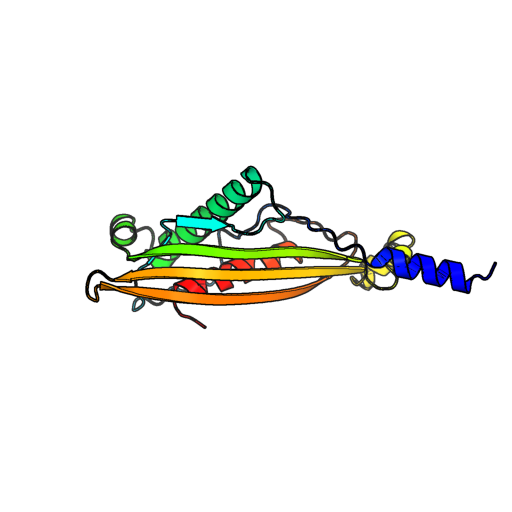08 ? 7.981 -1.040 -27.589 1.00 78.94 108 LEU A N 1
ATOM 923 C CA . LEU A 1 108 ? 9.297 -0.415 -27.801 1.00 78.94 108 LEU A CA 1
ATOM 924 C C . LEU A 1 108 ? 10.215 -0.286 -26.575 1.00 78.94 108 LEU A C 1
ATOM 926 O O . LEU A 1 108 ? 11.243 0.376 -26.692 1.00 78.94 108 LEU A O 1
ATOM 930 N N . TYR A 1 109 ? 9.947 -0.973 -25.455 1.00 83.75 109 TYR A N 1
ATOM 931 C CA . TYR A 1 109 ? 10.851 -1.023 -24.288 1.00 83.75 109 TYR A CA 1
ATOM 932 C C . TYR A 1 109 ? 12.340 -1.149 -24.658 1.00 83.75 109 TYR A C 1
ATOM 934 O O . TYR A 1 109 ? 13.182 -0.409 -24.162 1.00 83.75 109 TYR A O 1
ATOM 942 N N . TYR A 1 110 ? 12.677 -2.060 -25.574 1.00 81.25 110 TYR A N 1
ATOM 943 C CA . TYR A 1 110 ? 14.066 -2.279 -25.986 1.00 81.25 110 TYR A CA 1
ATOM 944 C C . TYR A 1 110 ? 14.664 -1.113 -26.783 1.00 81.25 110 TYR A C 1
ATOM 946 O O . TYR A 1 110 ? 15.862 -0.870 -26.681 1.00 81.25 110 TYR A O 1
ATOM 954 N N . ILE A 1 111 ? 13.851 -0.366 -27.537 1.00 81.00 111 ILE A N 1
ATOM 955 C CA . ILE A 1 111 ? 14.313 0.856 -28.209 1.00 81.00 111 ILE A CA 1
ATOM 956 C C . ILE A 1 111 ? 14.655 1.907 -27.158 1.00 81.00 111 ILE A C 1
ATOM 958 O O . ILE A 1 111 ? 15.725 2.500 -27.226 1.00 81.00 111 ILE A O 1
ATOM 962 N N . TYR A 1 112 ? 13.790 2.076 -26.158 1.00 82.50 112 TYR A N 1
ATOM 963 C CA . TYR A 1 112 ? 14.017 2.979 -25.032 1.00 82.50 112 TYR A CA 1
ATOM 964 C C . TYR A 1 112 ? 15.274 2.608 -24.228 1.00 82.50 112 TYR A C 1
ATOM 966 O O . TYR A 1 112 ? 16.028 3.488 -23.828 1.00 82.50 112 TYR A O 1
ATOM 974 N N . ALA A 1 113 ? 15.552 1.311 -24.060 1.00 82.00 113 ALA A N 1
ATOM 975 C CA . ALA A 1 113 ? 16.754 0.831 -23.378 1.00 82.00 113 ALA A CA 1
ATOM 976 C C . ALA A 1 113 ? 18.055 1.094 -24.164 1.00 82.00 113 ALA A C 1
ATOM 978 O O . ALA A 1 113 ? 19.082 1.388 -23.557 1.00 82.00 113 ALA A O 1
ATOM 979 N N . ILE A 1 114 ? 18.029 0.982 -25.498 1.00 83.62 114 ILE A N 1
ATOM 980 C CA . ILE A 1 114 ? 19.204 1.218 -26.361 1.00 83.62 114 ILE A CA 1
ATOM 981 C C . ILE A 1 114 ? 19.420 2.720 -26.601 1.00 83.62 114 ILE A C 1
ATOM 983 O O . ILE A 1 114 ? 20.558 3.183 -26.654 1.00 83.62 114 ILE A O 1
ATOM 987 N N . PHE A 1 115 ? 18.335 3.486 -26.720 1.00 86.25 115 PHE A N 1
ATOM 988 C CA . PHE A 1 115 ? 18.340 4.928 -26.952 1.00 86.25 115 PHE A CA 1
ATOM 989 C C . PHE A 1 115 ? 17.685 5.661 -25.770 1.00 86.25 115 PHE A C 1
ATOM 991 O O . PHE A 1 115 ? 16.555 6.143 -25.892 1.00 86.25 115 PHE A O 1
ATOM 998 N N . PRO A 1 116 ? 18.389 5.797 -24.629 1.00 82.44 116 PRO A N 1
ATOM 999 C CA . PRO A 1 116 ? 17.818 6.323 -23.385 1.00 82.44 116 PRO A CA 1
ATOM 1000 C C . PRO A 1 116 ? 17.298 7.761 -23.511 1.00 82.44 116 PRO A C 1
ATOM 1002 O O . PRO A 1 116 ? 16.351 8.137 -22.826 1.00 82.44 116 PRO A O 1
ATOM 1005 N N . ILE A 1 117 ? 17.854 8.555 -24.433 1.00 85.75 117 ILE A N 1
ATOM 1006 C CA . ILE A 1 117 ? 17.383 9.920 -24.722 1.00 85.75 117 ILE A CA 1
ATOM 1007 C C . ILE A 1 117 ? 15.914 9.919 -25.174 1.00 85.75 117 ILE A C 1
ATOM 1009 O O . ILE A 1 117 ? 15.157 10.816 -24.816 1.00 85.75 117 ILE A O 1
ATOM 1013 N N . ILE A 1 118 ? 15.488 8.904 -25.932 1.00 83.81 118 ILE A N 1
ATOM 1014 C CA . ILE A 1 118 ? 14.105 8.802 -26.413 1.00 83.81 118 ILE A CA 1
ATOM 1015 C C . ILE A 1 118 ? 13.155 8.547 -25.237 1.00 83.81 118 ILE A C 1
ATOM 1017 O O . ILE A 1 118 ? 12.062 9.111 -25.191 1.00 83.81 118 ILE A O 1
ATOM 1021 N N . ASP A 1 119 ? 13.574 7.725 -24.273 1.00 84.25 119 ASP A N 1
ATOM 1022 C CA . ASP A 1 119 ? 12.779 7.461 -23.075 1.00 84.25 119 ASP A CA 1
ATOM 1023 C C . ASP A 1 119 ? 12.697 8.676 -22.153 1.00 84.25 119 ASP A C 1
ATOM 1025 O O . ASP A 1 119 ? 11.637 8.946 -21.606 1.00 84.25 119 ASP A O 1
ATOM 1029 N N . PHE A 1 120 ? 13.775 9.456 -22.047 1.00 81.88 120 PHE A N 1
ATOM 1030 C CA . PHE A 1 120 ? 13.770 10.701 -21.280 1.00 81.88 120 PHE A CA 1
ATOM 1031 C C . PHE A 1 120 ? 12.715 11.696 -21.790 1.00 81.88 120 PHE A C 1
ATOM 1033 O O . PHE A 1 120 ? 12.097 12.403 -20.999 1.00 81.88 120 PHE A O 1
ATOM 1040 N N . VAL A 1 121 ? 12.483 11.737 -23.107 1.00 83.81 121 VAL A N 1
ATOM 1041 C CA . VAL A 1 121 ? 11.492 12.633 -23.723 1.00 83.81 121 VAL A CA 1
ATOM 1042 C C . VAL A 1 121 ? 10.076 12.059 -23.656 1.00 83.81 121 VAL A C 1
ATOM 1044 O O . VAL A 1 121 ? 9.132 12.792 -23.377 1.00 83.81 121 VAL A O 1
ATOM 1047 N N . LEU A 1 122 ? 9.905 10.766 -23.948 1.00 84.31 122 LEU A N 1
ATOM 1048 C CA . LEU A 1 122 ? 8.574 10.161 -24.078 1.00 84.31 122 LEU A CA 1
ATOM 1049 C C . LEU A 1 122 ? 8.023 9.595 -22.765 1.00 84.31 122 LEU A C 1
ATOM 1051 O O . LEU A 1 122 ? 6.807 9.521 -22.619 1.00 84.31 122 LEU A O 1
ATOM 1055 N N . ASN A 1 123 ? 8.890 9.193 -21.832 1.00 84.69 123 ASN A N 1
ATOM 1056 C CA . ASN A 1 123 ? 8.561 8.650 -20.511 1.00 84.69 123 ASN A CA 1
ATOM 1057 C C . ASN A 1 123 ? 7.497 7.530 -20.556 1.00 84.69 123 ASN A C 1
ATOM 1059 O O . ASN A 1 123 ? 6.544 7.524 -19.779 1.00 84.69 123 ASN A O 1
ATOM 1063 N N . ASN A 1 124 ? 7.616 6.615 -21.529 1.00 87.25 124 ASN A N 1
ATOM 1064 C CA . ASN A 1 124 ? 6.519 5.734 -21.962 1.00 87.25 124 ASN A CA 1
ATOM 1065 C C . ASN A 1 124 ? 6.909 4.249 -22.072 1.00 87.25 124 ASN A C 1
ATOM 1067 O O . ASN A 1 124 ? 6.168 3.449 -22.649 1.00 87.25 124 ASN A O 1
ATOM 1071 N N . SER A 1 125 ? 8.072 3.861 -21.559 1.00 88.31 125 SER A N 1
ATOM 1072 C CA . SER A 1 125 ? 8.620 2.509 -21.718 1.00 88.31 125 SER A CA 1
ATOM 1073 C C . SER A 1 125 ? 8.071 1.479 -20.732 1.00 88.31 125 SER A C 1
ATOM 1075 O O . SER A 1 125 ? 8.093 0.284 -21.041 1.00 88.31 125 SER A O 1
ATOM 1077 N N . MET A 1 126 ? 7.546 1.912 -19.587 1.00 90.25 126 MET A N 1
ATOM 1078 C CA . MET A 1 126 ? 7.035 1.058 -18.516 1.00 90.25 126 MET A CA 1
ATOM 1079 C C . MET A 1 126 ? 5.590 1.414 -18.157 1.00 90.25 126 MET A C 1
ATOM 1081 O O . MET A 1 126 ? 5.209 2.580 -18.100 1.00 90.25 126 MET A O 1
ATOM 1085 N N . GLU A 1 127 ? 4.767 0.393 -17.924 1.00 91.38 127 GLU A N 1
ATOM 1086 C CA . GLU A 1 127 ? 3.460 0.506 -17.275 1.00 91.38 127 GLU A CA 1
ATOM 1087 C C . GLU A 1 127 ? 3.571 -0.105 -15.882 1.00 91.38 127 GLU A C 1
ATOM 1089 O O . GLU A 1 127 ? 3.993 -1.249 -15.714 1.00 91.38 127 GLU A O 1
ATOM 1094 N N . TYR A 1 128 ? 3.165 0.665 -14.889 1.00 90.81 128 TYR A N 1
ATOM 1095 C CA . TYR A 1 128 ? 3.054 0.255 -13.506 1.00 90.81 128 TYR A CA 1
ATOM 1096 C C . TYR A 1 128 ? 1.572 0.157 -13.168 1.00 90.81 128 TYR A C 1
ATOM 1098 O O . TYR A 1 128 ? 0.807 1.078 -13.463 1.00 90.81 128 TYR A O 1
ATOM 1106 N N . SER A 1 129 ? 1.151 -0.934 -12.541 1.00 91.31 129 SER A N 1
ATOM 1107 C CA . SER A 1 129 ? -0.215 -1.074 -12.044 1.00 91.31 129 SER A CA 1
ATOM 1108 C C . SER A 1 129 ? -0.223 -1.494 -10.589 1.00 91.31 129 SER A C 1
ATOM 1110 O O . SER A 1 129 ? 0.521 -2.398 -10.208 1.00 91.31 129 SER A O 1
ATOM 1112 N N . TYR A 1 130 ? -1.092 -0.864 -9.809 1.00 90.75 130 TYR A N 1
ATOM 1113 C CA . TYR A 1 130 ? -1.288 -1.139 -8.395 1.00 90.75 130 TYR A CA 1
ATOM 1114 C C . TYR A 1 130 ? -2.745 -1.527 -8.166 1.00 90.75 130 TYR A C 1
ATOM 1116 O O . TYR A 1 130 ? -3.637 -0.788 -8.582 1.00 90.75 130 TYR A O 1
ATOM 1124 N N . ALA A 1 131 ? -2.991 -2.664 -7.519 1.00 91.69 131 ALA A N 1
ATOM 1125 C CA . ALA A 1 131 ? -4.331 -3.127 -7.181 1.00 91.69 131 ALA A CA 1
ATOM 1126 C C . ALA A 1 131 ? -4.407 -3.571 -5.717 1.00 91.69 131 ALA A C 1
ATOM 1128 O O . ALA A 1 131 ? -3.557 -4.332 -5.253 1.00 91.69 131 ALA A O 1
ATOM 1129 N N . VAL A 1 132 ? -5.432 -3.103 -5.004 1.00 93.25 132 VAL A N 1
ATOM 1130 C CA . VAL A 1 132 ? -5.693 -3.450 -3.603 1.00 93.25 132 VAL A CA 1
ATOM 1131 C C . VAL A 1 132 ? -7.158 -3.799 -3.428 1.00 93.25 132 VAL A C 1
ATOM 1133 O O . VAL A 1 132 ? -8.013 -2.965 -3.715 1.00 93.25 132 VAL A O 1
ATOM 1136 N N . ASP A 1 133 ? -7.424 -4.980 -2.878 1.00 94.88 133 ASP A N 1
ATOM 1137 C CA . ASP A 1 133 ? -8.752 -5.362 -2.404 1.00 94.88 133 ASP A CA 1
ATOM 1138 C C . ASP A 1 133 ? -8.679 -5.535 -0.891 1.00 94.88 133 ASP A C 1
ATOM 1140 O O . ASP A 1 133 ? -7.910 -6.358 -0.385 1.00 94.88 133 ASP A O 1
ATOM 1144 N N . LEU A 1 134 ? -9.469 -4.746 -0.168 1.00 95.00 134 LEU A N 1
ATOM 1145 C CA . LEU A 1 134 ? -9.472 -4.724 1.287 1.00 95.00 134 LEU A CA 1
ATOM 1146 C C . LEU A 1 134 ? -10.875 -4.947 1.839 1.00 95.00 134 LEU A C 1
ATOM 1148 O O . LEU A 1 134 ? -11.867 -4.476 1.288 1.00 95.00 134 LEU A O 1
ATOM 1152 N N . THR A 1 135 ? -10.941 -5.631 2.970 1.00 96.12 135 THR A N 1
ATOM 1153 C CA . THR A 1 135 ? -12.138 -5.827 3.777 1.00 96.12 135 THR A CA 1
ATOM 1154 C C . THR A 1 135 ? -11.890 -5.213 5.148 1.00 96.12 135 THR A C 1
ATOM 1156 O O . THR A 1 135 ? -10.876 -5.497 5.780 1.00 96.12 135 THR A O 1
ATOM 1159 N N . ILE A 1 136 ? -12.798 -4.351 5.600 1.00 94.00 136 ILE A N 1
ATOM 1160 C CA . ILE A 1 136 ? -12.748 -3.705 6.913 1.00 94.00 136 ILE A CA 1
ATOM 1161 C C . ILE A 1 136 ? -13.886 -4.257 7.757 1.00 94.00 136 ILE A C 1
ATOM 1163 O O . ILE A 1 136 ? -15.058 -4.146 7.388 1.00 94.00 136 ILE A O 1
ATOM 1167 N N . GLU A 1 137 ? -13.518 -4.819 8.900 1.00 93.94 137 GLU A N 1
ATOM 1168 C CA . GLU A 1 137 ? -14.415 -5.419 9.879 1.00 93.94 137 GLU A CA 1
ATOM 1169 C C . GLU A 1 137 ? -14.376 -4.604 11.176 1.00 93.94 137 GLU A C 1
ATOM 1171 O O . GLU A 1 137 ? -13.299 -4.311 11.700 1.00 93.94 137 GLU A O 1
ATOM 1176 N N . TYR A 1 138 ? -15.538 -4.238 11.719 1.00 91.19 138 TYR A N 1
ATOM 1177 C CA . TYR A 1 138 ? -15.624 -3.605 13.038 1.00 91.19 138 TYR A CA 1
ATOM 1178 C C . TYR A 1 138 ? -16.937 -3.917 13.759 1.00 91.19 138 TYR A C 1
ATOM 1180 O O . TYR A 1 138 ? -17.967 -4.213 13.151 1.00 91.19 138 TYR A O 1
ATOM 1188 N N . LYS A 1 139 ? -16.908 -3.813 15.092 1.00 86.50 139 LYS A N 1
ATOM 1189 C CA . LYS A 1 139 ? -18.072 -4.007 15.970 1.00 86.50 139 LYS A CA 1
ATOM 1190 C C . LYS A 1 139 ? -18.299 -2.755 16.801 1.00 86.50 139 LYS A C 1
ATOM 1192 O O . LYS A 1 139 ? -17.379 -2.251 17.437 1.00 86.50 139 LYS A O 1
ATOM 1197 N N . THR A 1 140 ? -19.529 -2.248 16.822 1.00 79.00 140 THR A N 1
ATOM 1198 C CA . THR A 1 140 ? -19.895 -1.124 17.694 1.00 79.00 140 THR A CA 1
ATOM 1199 C C . THR A 1 140 ? -20.476 -1.660 19.005 1.00 79.00 140 THR A C 1
ATOM 1201 O O . THR A 1 140 ? -21.381 -2.497 19.007 1.00 79.00 140 THR A O 1
ATOM 1204 N N . ALA A 1 141 ? -19.984 -1.160 20.145 1.00 70.25 141 ALA A N 1
ATOM 1205 C CA . ALA A 1 141 ? -20.445 -1.597 21.470 1.00 70.25 141 ALA A CA 1
ATOM 1206 C C . ALA A 1 141 ? -21.958 -1.386 21.681 1.00 70.25 141 ALA A C 1
ATOM 1208 O O . ALA A 1 141 ? -22.598 -2.143 22.407 1.00 70.25 141 ALA A O 1
ATOM 1209 N N . LYS A 1 142 ? -22.538 -0.377 21.016 1.00 68.44 142 LYS A N 1
ATOM 1210 C CA . LYS A 1 142 ? -23.966 -0.048 21.110 1.00 68.44 142 LYS A CA 1
ATOM 1211 C C . LYS A 1 142 ? -24.876 -0.998 20.332 1.00 68.44 142 LYS A C 1
ATOM 1213 O O . LYS A 1 142 ? -25.989 -1.239 20.779 1.00 68.44 142 LYS A O 1
ATOM 1218 N N . GLU A 1 143 ? -24.445 -1.518 19.183 1.00 63.44 143 GLU A N 1
ATOM 1219 C CA . GLU A 1 143 ? -25.362 -2.214 18.265 1.00 63.44 143 GLU A CA 1
ATOM 1220 C C . GLU A 1 143 ? -25.145 -3.729 18.244 1.00 63.44 143 GLU A C 1
ATOM 1222 O O . GLU A 1 143 ? -25.983 -4.436 17.692 1.00 63.44 143 GLU A O 1
ATOM 1227 N N . LYS A 1 144 ? -24.042 -4.241 18.823 1.00 69.62 144 LYS A N 1
ATOM 1228 C CA . LYS A 1 144 ? -23.608 -5.658 18.757 1.00 69.62 144 LYS A CA 1
ATOM 1229 C C . LYS A 1 144 ? -23.541 -6.235 17.330 1.00 69.62 144 LYS A C 1
ATOM 1231 O O . LYS A 1 144 ? -23.326 -7.432 17.162 1.00 69.62 144 LYS A O 1
ATOM 1236 N N . ARG A 1 145 ? -23.726 -5.396 16.309 1.00 77.50 145 ARG A N 1
ATOM 1237 C CA . ARG A 1 145 ? -23.690 -5.754 14.896 1.00 77.50 145 ARG A CA 1
ATOM 1238 C C . ARG A 1 145 ? -22.253 -5.715 14.413 1.00 77.50 145 ARG A C 1
ATOM 1240 O O . ARG A 1 145 ? -21.491 -4.804 14.740 1.00 77.50 145 ARG A O 1
ATOM 1247 N N . GLU A 1 146 ? -21.919 -6.734 13.645 1.00 85.00 146 GLU A N 1
ATOM 1248 C CA . GLU A 1 146 ? -20.673 -6.833 12.910 1.00 85.00 146 GLU A CA 1
ATOM 1249 C C . GLU A 1 146 ? -20.853 -6.141 11.565 1.00 85.00 146 GLU A C 1
ATOM 1251 O O . GLU A 1 146 ? -21.777 -6.456 10.814 1.00 85.00 146 GLU A O 1
ATOM 1256 N N . TYR A 1 147 ? -20.006 -5.155 11.302 1.00 88.00 147 TYR A N 1
ATOM 1257 C CA . TYR A 1 147 ? -19.972 -4.437 10.039 1.00 88.00 147 TYR A CA 1
ATOM 1258 C C . TYR A 1 147 ? -18.789 -4.947 9.236 1.00 88.00 147 TYR A C 1
ATOM 1260 O O . TYR A 1 147 ? -17.670 -4.956 9.745 1.00 88.00 147 TYR A O 1
ATOM 1268 N N . VAL A 1 148 ? -19.048 -5.351 7.994 1.00 91.69 148 VAL A N 1
ATOM 1269 C CA . VAL A 1 148 ? -18.036 -5.848 7.062 1.00 91.69 148 VAL A CA 1
ATOM 1270 C C . VAL A 1 148 ? -18.215 -5.113 5.744 1.00 91.69 148 VAL A C 1
ATOM 1272 O O . VAL A 1 148 ? -19.222 -5.300 5.064 1.00 91.69 148 VAL A O 1
ATOM 1275 N N . ASN A 1 149 ? -17.247 -4.275 5.389 1.00 92.31 149 ASN A N 1
ATOM 1276 C CA . ASN A 1 149 ? -17.246 -3.533 4.132 1.00 92.31 149 ASN A CA 1
ATOM 1277 C C . ASN A 1 149 ? -16.047 -3.958 3.293 1.00 92.31 149 ASN A C 1
ATOM 1279 O O . ASN A 1 149 ? -14.947 -4.095 3.818 1.00 92.31 149 ASN A O 1
ATOM 1283 N N . THR A 1 150 ? -16.252 -4.144 1.991 1.00 93.56 150 THR A N 1
ATOM 1284 C CA . THR A 1 150 ? -15.177 -4.485 1.051 1.00 93.56 150 THR A CA 1
ATOM 1285 C C . THR A 1 150 ? -14.991 -3.351 0.059 1.00 93.56 150 THR A C 1
ATOM 1287 O O . THR A 1 150 ? -15.967 -2.806 -0.452 1.00 93.56 150 THR A O 1
ATOM 1290 N N . PHE A 1 151 ? -13.737 -3.009 -0.207 1.00 94.75 151 PHE A N 1
ATOM 1291 C CA . PHE A 1 151 ? -13.342 -1.918 -1.081 1.00 94.75 151 PHE A CA 1
ATOM 1292 C C . PHE A 1 151 ? -12.265 -2.405 -2.040 1.00 94.75 151 PHE A C 1
ATOM 1294 O O . PHE A 1 151 ? -11.421 -3.227 -1.679 1.00 94.75 151 PHE A O 1
ATOM 1301 N N . ASN A 1 152 ? -12.282 -1.863 -3.251 1.00 94.75 152 ASN A N 1
ATOM 1302 C CA . ASN A 1 152 ? -11.287 -2.146 -4.269 1.00 94.75 152 ASN A CA 1
ATOM 1303 C C . ASN A 1 152 ? -10.659 -0.853 -4.792 1.00 94.75 152 ASN A C 1
ATOM 1305 O O . ASN A 1 152 ? -11.289 0.200 -4.882 1.00 94.75 152 ASN A O 1
ATOM 1309 N N . PHE A 1 153 ? -9.386 -0.949 -5.141 1.00 94.00 153 PHE A N 1
ATOM 1310 C CA . PHE A 1 153 ? -8.624 0.125 -5.746 1.00 94.00 153 PHE A CA 1
ATOM 1311 C C . PHE A 1 153 ? -7.760 -0.445 -6.851 1.00 94.00 153 PHE A C 1
ATOM 1313 O O . PHE A 1 153 ? -7.100 -1.468 -6.678 1.00 94.00 153 PHE A O 1
ATOM 1320 N N . CYS A 1 154 ? -7.748 0.235 -7.989 1.00 94.06 154 CYS A N 1
ATOM 1321 C CA . CYS A 1 154 ? -6.864 -0.088 -9.089 1.00 94.06 154 CYS A CA 1
ATOM 1322 C C . CYS A 1 154 ? -6.408 1.205 -9.748 1.00 94.06 154 CYS A C 1
ATOM 1324 O O . CYS A 1 154 ? -7.224 2.048 -10.119 1.00 94.06 154 CYS A O 1
ATOM 1326 N N . GLU A 1 155 ? -5.102 1.347 -9.916 1.00 94.19 155 GLU A N 1
ATOM 1327 C CA . GLU A 1 155 ? -4.504 2.480 -10.599 1.00 94.19 155 GLU A CA 1
ATOM 1328 C C . GLU A 1 155 ? -3.415 1.991 -11.552 1.00 94.19 155 GLU A C 1
ATOM 1330 O O . GLU A 1 155 ? -2.685 1.038 -11.269 1.00 94.19 155 GLU A O 1
ATOM 1335 N N . LYS A 1 156 ? -3.302 2.660 -12.700 1.00 94.06 156 LYS A N 1
ATOM 1336 C CA . LYS A 1 156 ? -2.248 2.422 -13.682 1.00 94.06 156 LYS A CA 1
ATOM 1337 C C . LYS A 1 156 ? -1.542 3.719 -14.007 1.00 94.06 156 LYS A C 1
ATOM 1339 O O . LYS A 1 156 ? -2.184 4.753 -14.179 1.00 94.06 156 LYS A O 1
ATOM 1344 N N . ARG A 1 157 ? -0.224 3.644 -14.131 1.00 92.31 157 ARG A N 1
ATOM 1345 C CA . ARG A 1 157 ? 0.630 4.765 -14.510 1.00 92.31 157 ARG A CA 1
ATOM 1346 C C . ARG A 1 157 ? 1.674 4.308 -15.500 1.00 92.31 157 ARG A C 1
ATOM 1348 O O . ARG A 1 157 ? 2.085 3.153 -15.511 1.00 92.31 157 ARG A O 1
ATOM 1355 N N . VAL A 1 158 ? 2.097 5.242 -16.327 1.00 91.50 158 VAL A N 1
ATOM 1356 C CA . VAL A 1 158 ? 3.135 5.030 -17.322 1.00 91.50 158 VAL A CA 1
ATOM 1357 C C . VAL A 1 158 ? 4.320 5.895 -16.938 1.00 91.50 158 VAL A C 1
ATOM 1359 O O . VAL A 1 158 ? 4.129 7.041 -16.534 1.00 91.50 158 VAL A O 1
ATOM 1362 N N . ALA A 1 159 ? 5.515 5.330 -17.049 1.00 91.12 159 ALA A N 1
ATOM 1363 C CA . ALA A 1 159 ? 6.764 6.034 -16.810 1.00 91.12 159 ALA A CA 1
ATOM 1364 C C . ALA A 1 159 ? 7.887 5.454 -17.678 1.00 91.12 159 ALA A C 1
ATOM 1366 O O . ALA A 1 159 ? 7.702 4.491 -18.428 1.00 91.12 159 ALA A O 1
ATOM 1367 N N . GLY A 1 160 ? 9.056 6.066 -17.567 1.00 89.00 160 GLY A N 1
ATOM 1368 C CA . GLY A 1 160 ? 10.296 5.642 -18.184 1.00 89.00 160 GLY A CA 1
ATOM 1369 C C . GLY A 1 160 ? 10.930 4.451 -17.469 1.00 89.00 160 GLY A C 1
ATOM 1370 O O . GLY A 1 160 ? 10.609 4.114 -16.330 1.00 89.00 160 GLY A O 1
ATOM 1371 N N . ILE A 1 161 ? 11.891 3.824 -18.136 1.00 85.62 161 ILE A N 1
ATOM 1372 C CA . ILE A 1 161 ? 12.630 2.641 -17.682 1.00 85.62 161 ILE A CA 1
ATOM 1373 C C . ILE A 1 161 ? 13.567 2.998 -16.530 1.00 85.62 161 ILE A C 1
ATOM 1375 O O . ILE A 1 161 ? 13.901 2.151 -15.704 1.00 85.62 161 ILE A O 1
ATOM 1379 N N . PHE A 1 162 ? 13.967 4.267 -16.474 1.00 85.25 162 PHE A N 1
ATOM 1380 C CA . PHE A 1 162 ? 14.834 4.829 -15.449 1.00 85.25 162 PHE A CA 1
ATOM 1381 C C . PHE A 1 162 ? 14.051 5.491 -14.311 1.00 85.25 162 PHE A C 1
ATOM 1383 O O . PHE A 1 162 ? 14.653 6.191 -13.501 1.00 85.25 162 PHE A O 1
ATOM 1390 N N . GLU A 1 163 ? 12.733 5.283 -14.229 1.00 86.25 163 GLU A N 1
ATOM 1391 C CA . GLU A 1 163 ? 11.942 5.754 -13.096 1.00 86.25 163 GLU A CA 1
ATOM 1392 C C . GLU A 1 163 ? 12.424 5.071 -11.808 1.00 86.25 163 GLU A C 1
ATOM 1394 O O . GLU A 1 163 ? 12.421 3.840 -11.670 1.00 86.25 163 GLU A O 1
ATOM 1399 N N . LEU A 1 164 ? 12.862 5.884 -10.849 1.00 83.25 164 LEU A N 1
ATOM 1400 C CA . LEU A 1 164 ? 13.438 5.414 -9.594 1.00 83.25 164 LEU A CA 1
ATOM 1401 C C . LEU A 1 164 ? 12.422 5.574 -8.469 1.00 83.25 164 LEU A C 1
ATOM 1403 O O . LEU A 1 164 ? 11.763 6.603 -8.339 1.00 83.25 164 LEU A O 1
ATOM 1407 N N . ASN A 1 165 ? 12.348 4.579 -7.584 1.00 82.31 165 ASN A N 1
ATOM 1408 C CA . ASN A 1 165 ? 11.576 4.726 -6.357 1.00 82.31 165 ASN A CA 1
ATOM 1409 C C . ASN A 1 165 ? 12.323 5.639 -5.383 1.00 82.31 165 ASN A C 1
ATOM 1411 O O . ASN A 1 165 ? 13.127 5.178 -4.572 1.00 82.31 165 ASN A O 1
ATOM 1415 N N . LYS A 1 166 ? 12.054 6.939 -5.477 1.00 83.19 166 LYS A N 1
ATOM 1416 C CA . LYS A 1 166 ? 12.589 7.943 -4.563 1.00 83.19 166 LYS A CA 1
ATOM 1417 C C . LYS A 1 166 ? 11.499 8.357 -3.571 1.00 83.19 166 LYS A C 1
ATOM 1419 O O . LYS A 1 166 ? 10.524 8.991 -3.968 1.00 83.19 166 LYS A O 1
ATOM 1424 N N . PRO A 1 167 ? 11.618 8.024 -2.275 1.00 77.50 167 PRO A N 1
ATOM 1425 C CA . PRO A 1 167 ? 10.530 8.210 -1.316 1.00 77.50 167 PRO A CA 1
ATOM 1426 C C . PRO A 1 167 ? 9.994 9.643 -1.212 1.00 77.50 167 PRO A C 1
ATOM 1428 O O . PRO A 1 167 ? 8.786 9.840 -1.117 1.00 77.50 167 PRO A O 1
ATOM 1431 N N . LYS A 1 168 ? 10.901 10.625 -1.271 1.00 79.62 168 LYS A N 1
ATOM 1432 C CA . LYS A 1 168 ? 10.630 12.047 -1.009 1.00 79.62 168 LYS A CA 1
ATOM 1433 C C . LYS A 1 168 ? 10.445 12.902 -2.267 1.00 79.62 168 LYS A C 1
ATOM 1435 O O . LYS A 1 168 ? 10.100 14.070 -2.148 1.00 79.62 168 LYS A O 1
ATOM 1440 N N . GLU A 1 169 ? 10.683 12.342 -3.450 1.00 83.75 169 GLU A N 1
ATOM 1441 C CA . GLU A 1 169 ? 10.557 13.058 -4.725 1.00 83.75 169 GLU A CA 1
ATOM 1442 C C . GLU A 1 169 ? 9.262 12.656 -5.433 1.00 83.75 169 GLU A C 1
ATOM 1444 O O . GLU A 1 169 ? 8.705 11.584 -5.182 1.00 83.75 169 GLU A O 1
ATOM 1449 N N . GLU A 1 170 ? 8.765 13.511 -6.322 1.00 84.06 170 GLU A N 1
ATOM 1450 C CA . GLU A 1 170 ? 7.642 13.155 -7.182 1.00 84.06 170 GLU A CA 1
ATOM 1451 C C . GLU A 1 170 ? 8.086 12.105 -8.208 1.00 84.06 170 GLU A C 1
ATOM 1453 O O . GLU A 1 170 ? 8.998 12.329 -8.996 1.00 84.06 170 GLU A O 1
ATOM 1458 N N . ASN A 1 171 ? 7.474 10.925 -8.137 1.00 87.94 171 ASN A N 1
ATOM 1459 C CA . ASN A 1 171 ? 7.626 9.822 -9.082 1.00 87.94 171 ASN A CA 1
ATOM 1460 C C . ASN A 1 171 ? 6.407 8.907 -8.968 1.00 87.94 171 ASN A C 1
ATOM 1462 O O . ASN A 1 171 ? 5.646 8.970 -7.995 1.00 87.94 171 ASN A O 1
ATOM 1466 N N . VAL A 1 172 ? 6.272 8.002 -9.934 1.00 89.19 172 VAL A N 1
ATOM 1467 C CA . VAL A 1 172 ? 5.148 7.066 -10.015 1.00 89.19 172 VAL A CA 1
ATOM 1468 C C . VAL A 1 172 ? 4.960 6.243 -8.734 1.00 89.19 172 VAL A C 1
ATOM 1470 O O . VAL A 1 172 ? 3.825 6.070 -8.286 1.00 89.19 172 VAL A O 1
ATOM 1473 N N . PHE A 1 173 ? 6.041 5.790 -8.091 1.00 89.06 173 PHE A N 1
ATOM 1474 C CA . PHE A 1 173 ? 5.952 5.000 -6.857 1.00 89.06 173 PHE A CA 1
ATOM 1475 C C . PHE A 1 173 ? 5.415 5.825 -5.684 1.00 89.06 173 PHE A C 1
ATOM 1477 O O . PHE A 1 173 ? 4.573 5.338 -4.930 1.00 89.06 173 PHE A O 1
ATOM 1484 N N . ARG A 1 174 ? 5.850 7.085 -5.542 1.00 88.69 174 ARG A N 1
ATOM 1485 C CA . ARG A 1 174 ? 5.299 8.000 -4.531 1.00 88.69 174 ARG A CA 1
ATOM 1486 C C . ARG A 1 174 ? 3.825 8.267 -4.771 1.00 88.69 174 ARG A C 1
ATOM 1488 O O . ARG A 1 174 ? 3.050 8.241 -3.818 1.00 88.69 174 ARG A O 1
ATOM 1495 N N . THR A 1 175 ? 3.423 8.485 -6.020 1.00 89.81 175 THR A N 1
ATOM 1496 C CA . THR A 1 175 ? 2.012 8.719 -6.319 1.00 89.81 175 THR A CA 1
ATOM 1497 C C . THR A 1 175 ? 1.153 7.513 -5.948 1.00 89.81 175 THR A C 1
ATOM 1499 O O . THR A 1 175 ? 0.129 7.695 -5.293 1.00 89.81 175 THR A O 1
ATOM 1502 N N . PHE A 1 176 ? 1.599 6.291 -6.262 1.00 90.94 176 PHE A N 1
ATOM 1503 C CA . PHE A 1 176 ? 0.910 5.080 -5.811 1.00 90.94 176 PHE A CA 1
ATOM 1504 C C . PHE A 1 176 ? 0.823 4.996 -4.289 1.00 90.94 176 PHE A C 1
ATOM 1506 O O . PHE A 1 176 ? -0.276 4.804 -3.774 1.00 90.94 176 PHE A O 1
ATOM 1513 N N . ARG A 1 177 ? 1.931 5.196 -3.557 1.00 90.69 177 ARG A N 1
ATOM 1514 C CA . ARG A 1 177 ? 1.914 5.192 -2.083 1.00 90.69 177 ARG A CA 1
ATOM 1515 C C . ARG A 1 177 ? 0.865 6.145 -1.529 1.00 90.69 177 ARG A C 1
ATOM 1517 O O . ARG A 1 177 ? 0.048 5.747 -0.703 1.00 90.69 177 ARG A O 1
ATOM 1524 N N . VAL A 1 178 ? 0.878 7.396 -1.989 1.00 90.56 178 VAL A N 1
ATOM 1525 C CA . VAL A 1 178 ? -0.048 8.431 -1.519 1.00 90.56 178 VAL A CA 1
ATOM 1526 C C . VAL A 1 178 ? -1.490 8.044 -1.839 1.00 90.56 178 VAL A C 1
ATOM 1528 O O . VAL A 1 178 ? -2.340 8.103 -0.955 1.00 90.56 178 VAL A O 1
ATOM 1531 N N . ASN A 1 179 ? -1.773 7.610 -3.068 1.00 92.06 179 ASN A N 1
ATOM 1532 C CA . ASN A 1 179 ? -3.131 7.277 -3.495 1.00 92.06 179 ASN A CA 1
ATOM 1533 C C . ASN A 1 179 ? -3.685 6.046 -2.777 1.00 92.06 179 ASN A C 1
ATOM 1535 O O . ASN A 1 179 ? -4.818 6.085 -2.303 1.00 92.06 179 ASN A O 1
ATOM 1539 N N . VAL A 1 180 ? -2.879 4.994 -2.627 1.00 91.81 180 VAL A N 1
ATOM 1540 C CA . VAL A 1 180 ? -3.247 3.784 -1.878 1.00 91.81 180 VAL A CA 1
ATOM 1541 C C . VAL A 1 180 ? -3.494 4.122 -0.410 1.00 91.81 180 VAL A C 1
ATOM 1543 O O . VAL A 1 180 ? -4.509 3.717 0.152 1.00 91.81 180 VAL A O 1
ATOM 1546 N N . THR A 1 181 ? -2.621 4.924 0.206 1.00 92.69 181 THR A N 1
ATOM 1547 C CA . THR A 1 181 ? -2.790 5.339 1.607 1.00 92.69 181 THR A CA 1
ATOM 1548 C C . THR A 1 181 ? -4.061 6.184 1.778 1.00 92.69 181 THR A C 1
ATOM 1550 O O . THR A 1 181 ? -4.858 5.915 2.677 1.00 92.69 181 THR A O 1
ATOM 1553 N N . LYS A 1 182 ? -4.324 7.143 0.872 1.00 91.19 182 LYS A N 1
ATOM 1554 C CA . LYS A 1 182 ? -5.577 7.926 0.846 1.00 91.19 182 LYS A CA 1
ATOM 1555 C C . LYS A 1 182 ? -6.805 7.032 0.681 1.00 91.19 182 LYS A C 1
ATOM 1557 O O . LYS A 1 182 ? -7.801 7.242 1.365 1.00 91.19 182 LYS A O 1
ATOM 1562 N N . PHE A 1 183 ? -6.746 6.052 -0.217 1.00 91.88 183 PHE A N 1
ATOM 1563 C CA . PHE A 1 183 ? -7.834 5.108 -0.454 1.00 91.88 183 PHE A CA 1
ATOM 1564 C C . PHE A 1 183 ? -8.158 4.281 0.798 1.00 91.88 183 PHE A C 1
ATOM 1566 O O . PHE A 1 183 ? -9.325 4.188 1.181 1.00 91.88 183 PHE A O 1
ATOM 1573 N N . ILE A 1 184 ? -7.140 3.742 1.475 1.00 91.62 184 ILE A N 1
ATOM 1574 C CA . ILE A 1 184 ? -7.318 2.977 2.717 1.00 91.62 184 ILE A CA 1
ATOM 1575 C C . ILE A 1 184 ? -7.951 3.860 3.802 1.00 91.62 184 ILE A C 1
ATOM 1577 O O . ILE A 1 184 ? -8.945 3.463 4.406 1.00 91.62 184 ILE A O 1
ATOM 1581 N N . LEU A 1 185 ? -7.444 5.082 4.006 1.00 90.06 185 LEU A N 1
ATOM 1582 C CA . LEU A 1 185 ? -8.004 6.028 4.982 1.00 90.06 185 LEU A CA 1
ATOM 1583 C C . LEU A 1 185 ? -9.474 6.350 4.709 1.00 90.06 185 LEU A C 1
ATOM 1585 O O . LEU A 1 185 ? -10.311 6.265 5.607 1.00 90.06 185 LEU A O 1
ATOM 1589 N N . ARG A 1 186 ? -9.805 6.668 3.455 1.00 88.50 186 ARG A N 1
ATOM 1590 C CA . ARG A 1 186 ? -11.182 6.946 3.031 1.00 88.50 186 ARG A CA 1
ATOM 1591 C C . ARG A 1 186 ? -12.108 5.757 3.250 1.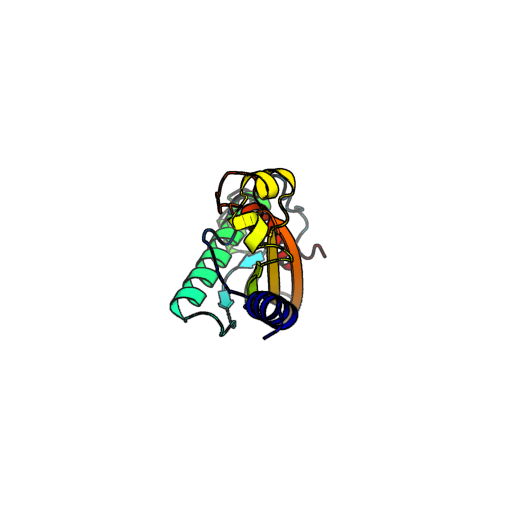00 88.50 186 ARG A C 1
ATOM 1593 O O . ARG A 1 186 ? -13.235 5.945 3.704 1.00 88.50 186 ARG A O 1
ATOM 1600 N N . SER A 1 187 ? -11.617 4.546 2.995 1.00 89.88 187 SER A N 1
ATOM 1601 C CA . SER A 1 187 ? -12.360 3.303 3.227 1.00 89.88 187 SER A CA 1
ATOM 1602 C C . SER A 1 187 ? -12.667 3.091 4.714 1.00 89.88 187 SER A C 1
ATOM 1604 O O . SER A 1 187 ? -13.768 2.676 5.065 1.00 89.88 187 SER A O 1
ATOM 1606 N N . ILE A 1 188 ? -11.727 3.438 5.601 1.00 88.06 188 ILE A N 1
ATOM 1607 C CA . ILE A 1 188 ? -11.915 3.381 7.061 1.00 88.06 188 ILE A CA 1
ATOM 1608 C C . ILE A 1 188 ? -12.938 4.424 7.528 1.00 88.06 188 ILE A C 1
ATOM 1610 O O . ILE A 1 188 ? -13.800 4.134 8.355 1.00 88.06 188 ILE A O 1
ATOM 1614 N N . ILE A 1 189 ? -12.850 5.645 7.000 1.00 82.25 189 ILE A N 1
ATOM 1615 C CA . ILE A 1 189 ? -13.617 6.804 7.481 1.00 82.25 189 ILE A CA 1
ATOM 1616 C C . ILE A 1 189 ? -14.997 6.920 6.796 1.00 82.25 189 ILE A C 1
ATOM 1618 O O . ILE A 1 189 ? -15.844 7.716 7.215 1.00 82.25 189 ILE A O 1
ATOM 1622 N N . GLY A 1 190 ? -15.270 6.095 5.781 1.00 72.75 190 GLY A N 1
ATOM 1623 C CA . GLY A 1 190 ? -16.541 6.077 5.053 1.00 72.75 190 GLY A CA 1
ATOM 1624 C C . GLY A 1 190 ? -16.696 7.257 4.090 1.00 72.75 190 GLY A C 1
ATOM 1625 O O . GLY A 1 190 ? -17.770 7.845 4.000 1.00 72.75 190 GLY A O 1
ATOM 1626 N N . GLU A 1 191 ? -15.609 7.647 3.423 1.00 66.44 191 GLU A N 1
ATOM 1627 C CA . GLU A 1 191 ? -15.565 8.661 2.357 1.00 66.44 191 GLU A CA 1
ATOM 1628 C C . GLU A 1 191 ? -15.380 7.983 1.000 1.00 66.44 191 GLU A C 1
ATOM 1630 O O . GLU A 1 191 ? -14.319 8.093 0.386 1.00 66.44 191 GLU A O 1
ATOM 1635 N N . SER A 1 192 ? -16.383 7.219 0.569 1.00 50.75 192 SER A N 1
ATOM 1636 C CA . SER A 1 192 ? -16.437 6.639 -0.778 1.00 50.75 192 SER A CA 1
ATOM 1637 C C . SER A 1 192 ? -17.138 7.578 -1.747 1.00 50.75 192 SER A C 1
ATOM 1639 O O . SER A 1 192 ? -18.307 7.911 -1.440 1.00 50.75 192 SER A O 1
#

Secondary structure (DSSP, 8-state):
--HHHHHHHHHHGGG--EE---S--S-S--TT----TTS--EEEEEEEE--TTS-HHHHHHHHHHHHHHHHHHIIIIISTT-HHHHHTSEEEEEEEEEEEEEEEEPTTHHHHHH-HHHHH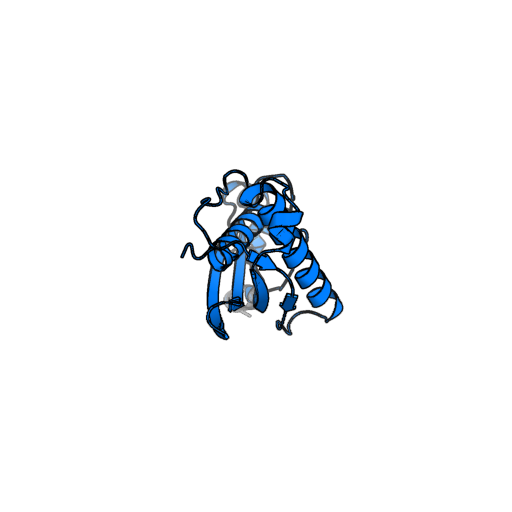HH--SEEEEEEEEEEEEEE-TTT-PEEEEEEEEEEEEEE-TT----TTS-SHHHHHHHHHHHHHHHHHHT--

Foldseek 3Di:
DDPVVVVVVVVVVQPDKDFDDDPPQAALDDDDDAQDLPFAQEAEPEEFEQPPVDDPVVRVVVRCSLRVSLRSCCCCRVVVVPVVVNVVGWYKYKYKDDWTKIKTFDPCLVVCVVVVVVCVVPQAGIKIKTKIKMWIWTADPVPRDIDIDIDIDIDMDGGGPPFDPDCPDDGPSVVNNNVVSVRVNCSVRVND

pLDDT: mean 83.08, std 11.18, range [50.75, 96.75]

Sequence (192 aa):
MNFKIYLLILLFFNFCSRYTIKGPIFENEIIDYNCNENKKRFYINEVYINEMAYSESLREYISDQLKTSINNILLRDCYKNNSSEYQNGIPIKITVNKFEFIERKRYLYYIYAIFPIIDFVLNNSMEYSYAVDLTIEYKTAKEKREYVNTFNFCEKRVAGIFELNKPKEENVFRTFRVNVTKFILRSIIGES

Radius of gyration: 20.34 Å; chains: 1; bounding box: 45×35×67 Å